Protein AF-A0A954FP86-F1 (afdb_monomer)

pLDDT: mean 84.29, std 12.36, range [35.16, 96.88]

Solvent-accessible surface area (backbone atoms only — not comparable to full-atom values): 19279 Å² total; per-residue (Å²): 106,73,68,54,54,52,48,56,57,56,71,72,48,52,74,67,53,48,63,72,41,36,71,68,74,65,54,67,82,80,76,70,76,84,70,65,76,59,69,92,64,65,76,66,43,89,72,53,59,81,81,45,41,66,60,57,72,72,54,51,62,8,32,38,52,69,57,6,53,48,42,39,44,53,44,47,48,35,65,28,23,21,42,72,94,40,62,22,83,69,44,67,71,37,35,61,41,51,82,76,40,55,71,62,61,49,40,38,53,54,53,43,24,51,78,70,65,54,80,96,64,40,25,35,36,35,36,26,76,86,74,52,72,49,58,24,28,75,78,46,78,56,95,70,22,37,32,25,32,60,43,71,93,44,72,87,55,62,44,83,42,51,56,88,48,50,70,46,81,44,78,49,76,59,46,85,57,70,63,60,49,63,17,53,41,54,73,57,54,47,52,12,28,51,41,29,43,57,42,32,66,47,77,85,35,73,39,42,46,71,74,64,72,53,71,76,69,82,62,78,83,63,78,86,53,58,46,98,87,58,26,39,67,74,50,66,66,58,53,52,49,30,42,74,72,67,58,28,44,37,36,36,35,41,52,70,72,53,48,64,76,44,41,51,60,79,43,46,82,53,31,51,76,51,59,73,35,75,80,50,32,60,66,53,52,73,73,53,68,85,88,34,47,34,36,24,27,19,75,69,18,66,61,11,46,58,50,36,65,74,38,57,91,69,77,54,52,62,36,15,29,58,55,14,54,70,55,42,45,75,66,66,50,55,66,40,80,59,86,124

Mean predicted aligned error: 15.69 Å

Secondary structure (DSSP, 8-state):
-HHHHHHHHHHTS-HHHHHHTHHHHH----------------------HHHHHHHHHT---S--HHHHHHHHHHTTHHHH-EETTEE-SSS---TTHHHH--HHHHHHHHH-TTSS--TTTPPEEEEETTS-EEEEEEEEEETTEEEEES-TTSTT--EEEEGGGEEEEEE-SS-SSPTTTTTTS-HHHHHHHHHHHHTTT-TT-GGG-SS--------TTPPPPB-TTS-B---HHHHHHHHHTTSSEEEE-S-HHHHHH--BTTEEE--HHHHTSHHHHHHHHTTSPTTSEEEEE-SSSHHHHHHHHHHGGGT-EEEE-SS-HHHHHHTTPPBPPP--

Structure (mmCIF, N/CA/C/O backbone):
data_AF-A0A954FP86-F1
#
_entry.id   AF-A0A954FP86-F1
#
loop_
_atom_site.group_PDB
_atom_site.id
_atom_site.type_symbol
_atom_site.label_atom_id
_atom_site.label_alt_id
_atom_site.label_comp_id
_atom_site.label_asym_id
_atom_site.label_entity_id
_atom_site.label_seq_id
_atom_site.pdbx_PDB_ins_code
_atom_site.Cartn_x
_atom_site.Cartn_y
_atom_site.Cartn_z
_atom_site.occupancy
_atom_site.B_iso_or_equiv
_atom_site.auth_seq_id
_atom_site.auth_comp_id
_atom_site.auth_asym_id
_atom_site.auth_atom_id
_atom_site.pdbx_PDB_model_num
ATOM 1 N N . PHE A 1 1 ? -6.349 13.293 28.285 1.00 49.19 1 PHE A N 1
ATOM 2 C CA . PHE A 1 1 ? -5.253 12.435 28.781 1.00 49.19 1 PHE A CA 1
ATOM 3 C C . PHE A 1 1 ? -3.871 13.041 28.518 1.00 49.19 1 PHE A C 1
ATOM 5 O O . PHE A 1 1 ? -3.340 13.631 29.442 1.00 49.19 1 PHE A O 1
ATOM 12 N N . ILE A 1 2 ? -3.325 13.031 27.289 1.00 64.56 2 ILE A N 1
ATOM 13 C CA . ILE A 1 2 ? -1.981 13.591 26.978 1.00 64.56 2 ILE A CA 1
ATOM 14 C C . ILE A 1 2 ? -1.817 15.059 27.423 1.00 64.56 2 ILE A C 1
ATOM 16 O O . ILE A 1 2 ? -0.785 15.423 27.976 1.00 64.56 2 ILE A O 1
ATOM 20 N N . ARG A 1 3 ? -2.845 15.902 27.230 1.00 70.56 3 ARG A N 1
ATOM 21 C CA . ARG A 1 3 ? -2.827 17.303 27.700 1.00 70.56 3 ARG A CA 1
ATOM 22 C C . ARG A 1 3 ? -2.722 17.421 29.223 1.00 70.56 3 ARG A C 1
ATOM 24 O O . ARG A 1 3 ? -2.020 18.300 29.696 1.00 70.56 3 ARG A O 1
ATOM 31 N N . ASN A 1 4 ? -3.368 16.522 29.963 1.00 72.75 4 ASN A N 1
ATOM 32 C CA . ASN A 1 4 ? -3.344 16.529 31.426 1.00 72.75 4 ASN A CA 1
ATOM 33 C C . ASN A 1 4 ? -1.969 16.085 31.933 1.00 72.75 4 ASN A C 1
ATOM 35 O O . ASN A 1 4 ? -1.400 16.769 32.766 1.00 72.75 4 ASN A O 1
ATOM 39 N N . ILE A 1 5 ? -1.388 15.030 31.344 1.00 79.69 5 ILE A N 1
ATOM 40 C CA . ILE A 1 5 ? -0.018 14.582 31.657 1.00 79.69 5 ILE A CA 1
ATOM 41 C C . ILE A 1 5 ? 0.999 15.692 31.375 1.00 79.69 5 ILE A C 1
ATOM 43 O O . ILE A 1 5 ? 1.892 15.939 32.179 1.00 79.69 5 ILE A O 1
ATOM 47 N N . ARG A 1 6 ? 0.863 16.382 30.232 1.00 83.12 6 ARG A N 1
ATOM 48 C CA . ARG A 1 6 ? 1.723 17.525 29.900 1.00 83.12 6 ARG A CA 1
ATOM 49 C C . ARG A 1 6 ? 1.584 18.632 30.942 1.00 83.12 6 ARG A C 1
ATOM 51 O O . ARG A 1 6 ? 2.599 19.169 31.363 1.00 83.12 6 ARG A O 1
ATOM 58 N N . GLN A 1 7 ? 0.359 18.965 31.345 1.00 84.38 7 GLN A N 1
ATOM 59 C CA . GLN A 1 7 ? 0.120 20.014 32.333 1.00 84.38 7 GLN A CA 1
ATOM 60 C C . GLN A 1 7 ? 0.698 19.642 33.703 1.00 84.38 7 GLN A C 1
ATOM 62 O O . GLN A 1 7 ? 1.454 20.425 34.261 1.00 84.38 7 GLN A O 1
ATOM 67 N N . GLU A 1 8 ? 0.452 18.422 34.183 1.00 86.69 8 GLU A N 1
ATOM 68 C CA . GLU A 1 8 ? 1.017 17.921 35.442 1.00 86.69 8 GLU A CA 1
ATOM 69 C C . GLU A 1 8 ? 2.551 17.947 35.433 1.00 86.69 8 GLU A C 1
ATOM 71 O O . GLU A 1 8 ? 3.168 18.352 36.415 1.00 86.69 8 GLU A O 1
ATOM 76 N N . ALA A 1 9 ? 3.184 17.575 34.315 1.00 86.44 9 ALA A N 1
ATOM 77 C CA . ALA A 1 9 ? 4.635 17.652 34.177 1.00 86.44 9 ALA A CA 1
ATOM 78 C C . ALA A 1 9 ? 5.152 19.102 34.210 1.00 86.44 9 ALA A C 1
ATOM 80 O O . ALA A 1 9 ? 6.187 19.361 34.817 1.00 86.44 9 ALA A O 1
ATOM 81 N N . ILE A 1 10 ? 4.436 20.049 33.593 1.00 88.62 10 ILE A N 1
ATOM 82 C CA . ILE A 1 10 ? 4.782 21.481 33.604 1.00 88.62 10 ILE A CA 1
ATOM 83 C C . ILE A 1 10 ? 4.628 22.077 35.005 1.00 88.62 10 ILE A C 1
ATOM 85 O O . ILE A 1 10 ? 5.452 22.897 35.420 1.00 88.62 10 ILE A O 1
ATOM 89 N N . ASP A 1 11 ? 3.601 21.663 35.741 1.00 90.94 11 ASP A N 1
ATOM 90 C CA . ASP A 1 11 ? 3.311 22.168 37.083 1.00 90.94 11 ASP A CA 1
ATOM 91 C C . ASP A 1 11 ? 4.390 21.756 38.101 1.00 90.94 11 ASP A C 1
ATOM 93 O O . ASP A 1 11 ? 4.617 22.469 39.076 1.00 90.94 11 ASP A O 1
ATOM 97 N N . GLN A 1 12 ? 5.112 20.660 37.838 1.00 92.81 12 GLN A N 1
ATOM 98 C CA . GLN A 1 12 ? 6.243 20.181 38.647 1.00 92.81 12 GLN A CA 1
ATOM 99 C C . GLN A 1 12 ? 7.577 20.894 38.346 1.00 92.81 12 GLN A C 1
ATOM 101 O O . GLN A 1 12 ? 8.556 20.687 39.064 1.00 92.81 12 GLN A O 1
ATOM 106 N N . LEU A 1 13 ? 7.653 21.723 37.298 1.00 92.12 13 LEU A N 1
ATOM 107 C CA . LEU A 1 13 ? 8.876 22.453 36.949 1.00 92.12 13 LEU A CA 1
ATOM 108 C C . LEU A 1 13 ? 9.013 23.740 37.771 1.00 92.12 13 LEU A C 1
ATOM 110 O O . LEU A 1 13 ? 8.067 24.522 37.906 1.00 92.12 13 LEU A O 1
ATOM 114 N N . THR A 1 14 ? 10.229 24.009 38.247 1.00 94.25 14 THR A N 1
ATOM 115 C CA . THR A 1 14 ? 10.591 25.310 38.834 1.00 94.25 14 THR A CA 1
ATOM 116 C C . THR A 1 14 ? 10.632 26.404 37.764 1.00 94.25 14 THR A C 1
ATOM 118 O O . THR A 1 14 ? 10.790 26.120 36.576 1.00 94.25 14 THR A O 1
ATOM 121 N N . ASP A 1 15 ? 10.555 27.674 38.164 1.00 92.06 15 ASP A N 1
ATOM 122 C CA . ASP A 1 15 ? 10.595 28.799 37.216 1.00 92.06 15 ASP A CA 1
ATOM 123 C C . ASP A 1 15 ? 11.901 28.854 36.405 1.00 92.06 15 ASP A C 1
ATOM 125 O O . ASP A 1 15 ? 11.883 29.194 35.222 1.00 92.06 15 ASP A O 1
ATOM 129 N N . ALA A 1 16 ? 13.024 28.435 37.000 1.00 91.81 16 ALA A N 1
ATOM 130 C CA . ALA A 1 16 ? 14.304 28.316 36.303 1.00 91.81 16 ALA A CA 1
ATOM 131 C C . ALA A 1 16 ? 14.267 27.229 35.213 1.00 91.81 16 ALA A C 1
ATOM 133 O O . ALA A 1 16 ? 14.697 27.470 34.088 1.00 91.81 16 ALA A O 1
ATOM 134 N N . GLN A 1 17 ? 13.678 26.066 35.511 1.00 91.19 17 GLN A N 1
ATOM 135 C CA . GLN A 1 17 ? 13.520 24.977 34.539 1.00 91.19 17 GLN A CA 1
ATOM 136 C C . GLN A 1 17 ? 12.516 25.328 33.439 1.00 91.19 17 GLN A C 1
ATOM 138 O O . GLN A 1 17 ? 12.710 24.951 32.288 1.00 91.19 17 GLN A O 1
ATOM 143 N N . LYS A 1 18 ? 11.456 26.077 33.764 1.00 89.81 18 LYS A N 1
ATOM 144 C CA . LYS A 1 18 ? 10.510 26.595 32.764 1.00 89.81 18 LYS A CA 1
ATOM 145 C C . LYS A 1 18 ? 11.181 27.582 31.810 1.00 89.81 18 LYS A C 1
ATOM 147 O O . LYS A 1 18 ? 10.888 27.549 30.620 1.00 89.81 18 LYS A O 1
ATOM 152 N N . ALA A 1 19 ? 12.083 28.429 32.314 1.00 89.94 19 ALA A N 1
ATOM 153 C CA . ALA A 1 19 ? 12.859 29.349 31.486 1.00 89.94 19 ALA A CA 1
ATOM 154 C C . ALA A 1 19 ? 13.873 28.615 30.592 1.00 89.94 19 ALA A C 1
ATOM 156 O O . ALA A 1 19 ? 14.006 28.961 29.422 1.00 89.94 19 ALA A O 1
ATOM 157 N N . GLU A 1 20 ? 14.543 27.586 31.116 1.00 92.56 20 GLU A N 1
ATOM 158 C CA . GLU A 1 20 ? 15.503 26.764 30.367 1.00 92.56 20 GLU A CA 1
ATOM 159 C C . GLU A 1 20 ? 14.827 25.901 29.289 1.00 92.56 20 GLU A C 1
ATOM 161 O O . GLU A 1 20 ? 15.321 25.794 28.170 1.00 92.56 20 GLU A O 1
ATOM 166 N N . LEU A 1 21 ? 13.664 25.320 29.595 1.00 91.31 21 LEU A N 1
ATOM 167 C CA . LEU A 1 21 ? 12.916 24.437 28.693 1.00 91.31 21 LEU A CA 1
ATOM 168 C C . LEU A 1 21 ? 11.879 25.174 27.842 1.00 91.31 21 LEU A C 1
ATOM 170 O O . LEU A 1 21 ? 11.058 24.522 27.193 1.00 91.31 21 LEU A O 1
ATOM 174 N N . LYS A 1 22 ? 11.891 26.511 27.841 1.00 88.88 22 LYS A N 1
ATOM 175 C CA . LYS A 1 22 ? 10.881 27.345 27.179 1.00 88.88 22 LYS A CA 1
ATOM 176 C C . LYS A 1 22 ? 10.613 26.896 25.742 1.00 88.88 22 LYS A C 1
ATOM 178 O O . LYS A 1 22 ? 9.460 26.671 25.386 1.00 88.88 22 LYS A O 1
ATOM 183 N N . ASP A 1 23 ? 11.665 26.652 24.966 1.00 87.12 23 ASP A N 1
ATOM 184 C CA . ASP A 1 23 ? 11.549 26.244 23.563 1.00 87.12 23 ASP A CA 1
ATOM 185 C C . ASP A 1 23 ? 10.840 24.889 23.397 1.00 87.12 23 ASP A C 1
ATOM 187 O O . ASP A 1 23 ? 10.069 24.699 22.460 1.00 87.12 23 ASP A O 1
ATOM 191 N N . VAL A 1 24 ? 11.029 23.953 24.332 1.00 84.81 24 VAL A N 1
ATOM 192 C CA . VAL A 1 24 ? 10.370 22.634 24.329 1.00 84.81 24 VAL A CA 1
ATOM 193 C C . VAL A 1 24 ? 8.924 22.735 24.826 1.00 84.81 24 VAL A C 1
ATOM 195 O O . VAL A 1 24 ? 8.027 22.068 24.306 1.00 84.81 24 VAL A O 1
ATOM 198 N N . LEU A 1 25 ? 8.681 23.574 25.834 1.00 85.50 25 LEU A N 1
ATOM 199 C CA . LEU A 1 25 ? 7.355 23.797 26.411 1.00 85.50 25 LEU A CA 1
ATOM 200 C C . LEU A 1 25 ? 6.429 24.563 25.462 1.00 85.50 25 LEU A C 1
ATOM 202 O O . LEU A 1 25 ? 5.224 24.298 25.447 1.00 85.50 25 LEU A O 1
ATOM 206 N N . GLU A 1 26 ? 6.982 25.469 24.660 1.00 85.38 26 GLU A N 1
ATOM 207 C CA . GLU A 1 26 ? 6.264 26.255 23.655 1.00 85.38 26 GLU A CA 1
ATOM 208 C C . GLU A 1 26 ? 6.228 25.567 22.285 1.00 85.38 26 GLU A C 1
ATOM 210 O O . GLU A 1 26 ? 5.364 25.901 21.468 1.00 85.38 26 GLU A O 1
ATOM 215 N N . ALA A 1 27 ? 7.088 24.565 22.047 1.00 80.94 27 ALA A N 1
ATOM 216 C CA . ALA A 1 27 ? 7.052 23.760 20.835 1.00 80.94 27 ALA A CA 1
ATOM 217 C C . ALA A 1 27 ? 5.654 23.163 20.632 1.00 80.94 27 ALA A C 1
ATOM 219 O O . ALA A 1 27 ? 5.169 22.307 21.390 1.00 80.94 27 ALA A O 1
ATOM 220 N N . GLN A 1 28 ? 5.006 23.633 19.571 1.00 67.81 28 GLN A N 1
ATOM 221 C CA . GLN A 1 28 ? 3.814 23.011 19.033 1.00 67.81 28 GLN A CA 1
ATOM 222 C C . GLN A 1 28 ? 4.239 21.811 18.190 1.00 67.81 28 GLN A C 1
ATOM 224 O O . GLN A 1 28 ? 5.236 21.902 17.468 1.00 67.81 28 GLN A O 1
ATOM 229 N N . PRO A 1 29 ? 3.492 20.695 18.235 1.00 61.00 29 PRO A N 1
ATOM 230 C CA . PRO A 1 29 ? 3.676 19.637 17.261 1.00 61.00 29 PRO A CA 1
ATOM 231 C C . PRO A 1 29 ? 3.539 20.260 15.873 1.00 61.00 29 PRO A C 1
ATOM 233 O O . PRO A 1 29 ? 2.485 20.804 15.537 1.00 61.00 29 PRO A O 1
ATOM 236 N N . THR A 1 30 ? 4.601 20.207 15.077 1.00 51.91 30 THR A N 1
ATOM 237 C CA . THR A 1 30 ? 4.518 20.519 13.656 1.00 51.91 30 THR A CA 1
ATOM 238 C C . THR A 1 30 ? 3.650 19.431 13.036 1.00 51.91 30 THR A C 1
ATOM 240 O O . THR A 1 30 ? 4.061 18.291 12.830 1.00 51.91 30 THR A O 1
ATOM 243 N N . GLY A 1 31 ? 2.366 19.747 12.890 1.00 49.44 31 GLY A N 1
ATOM 244 C CA . GLY A 1 31 ? 1.374 18.829 12.366 1.00 49.44 31 GLY A CA 1
ATOM 245 C C . GLY A 1 31 ? 1.771 18.331 10.981 1.00 49.44 31 GLY A C 1
ATOM 246 O O . GLY A 1 31 ? 2.154 19.113 10.117 1.00 49.44 31 GLY A O 1
ATOM 247 N N . THR A 1 32 ? 1.623 17.015 10.827 1.00 44.91 32 THR A N 1
ATOM 248 C CA . THR A 1 32 ? 1.708 16.205 9.609 1.00 44.91 32 THR A CA 1
ATOM 249 C C . THR A 1 32 ? 3.051 16.266 8.889 1.00 44.91 32 THR A C 1
ATOM 251 O O . THR A 1 32 ? 3.295 17.144 8.067 1.00 44.91 32 THR A O 1
ATOM 254 N N . ALA A 1 33 ? 3.884 15.239 9.108 1.00 46.47 33 ALA A N 1
ATOM 255 C CA . ALA A 1 33 ? 4.786 14.775 8.058 1.00 46.47 33 ALA A CA 1
ATOM 256 C C . ALA A 1 33 ? 3.998 14.788 6.744 1.00 46.47 33 ALA A C 1
ATOM 258 O O . ALA A 1 33 ? 2.907 14.216 6.718 1.00 46.47 33 ALA A O 1
ATOM 259 N N . ASN A 1 34 ? 4.505 15.499 5.730 1.00 43.91 34 ASN A N 1
ATOM 260 C CA . ASN A 1 34 ? 3.847 15.661 4.436 1.00 43.91 34 ASN A CA 1
ATOM 261 C C . ASN A 1 34 ? 3.353 14.293 3.970 1.00 43.91 34 ASN A C 1
ATOM 263 O O . ASN A 1 34 ? 4.144 13.441 3.557 1.00 43.91 34 ASN A O 1
ATOM 267 N N . LEU A 1 35 ? 2.050 14.060 4.120 1.00 51.16 35 LEU A N 1
ATOM 268 C CA . LEU A 1 35 ? 1.433 12.844 3.644 1.00 51.16 35 LEU A CA 1
ATOM 269 C C . LEU A 1 35 ? 1.530 12.948 2.137 1.00 51.16 35 LEU A C 1
ATOM 271 O O . LEU A 1 35 ? 0.977 13.876 1.549 1.00 51.16 35 LEU A O 1
ATOM 275 N N . VAL A 1 36 ? 2.290 12.046 1.521 1.00 53.50 36 VAL A N 1
ATOM 276 C CA . VAL A 1 36 ? 2.256 11.927 0.072 1.00 53.50 36 VAL A CA 1
ATOM 277 C C . VAL A 1 36 ? 0.823 11.545 -0.257 1.00 53.50 36 VAL A C 1
ATOM 279 O O . VAL A 1 36 ? 0.385 10.433 0.039 1.00 53.50 36 VAL A O 1
ATOM 282 N N . GLU A 1 37 ? 0.070 12.502 -0.791 1.00 50.25 37 GLU A N 1
ATOM 283 C CA . GLU A 1 37 ? -1.263 12.247 -1.299 1.00 50.25 37 GLU A CA 1
ATOM 284 C C . GLU A 1 37 ? -1.103 11.175 -2.375 1.00 50.25 37 GLU A C 1
ATOM 286 O O . GLU A 1 37 ? -0.390 11.361 -3.368 1.00 50.25 37 GLU A O 1
ATOM 291 N N . ALA A 1 38 ? -1.652 9.992 -2.103 1.00 54.69 38 ALA A N 1
ATOM 292 C CA . ALA A 1 38 ? -1.557 8.866 -3.007 1.00 54.69 38 ALA A CA 1
ATOM 293 C C . ALA A 1 38 ? -2.312 9.248 -4.282 1.00 54.69 38 ALA A C 1
ATOM 295 O O . ALA A 1 38 ? -3.539 9.180 -4.330 1.00 54.69 38 ALA A O 1
ATOM 296 N N . ALA A 1 39 ? -1.585 9.696 -5.307 1.00 55.03 39 ALA A N 1
ATOM 297 C CA . ALA A 1 39 ? -2.145 9.831 -6.642 1.00 55.03 39 ALA A CA 1
ATOM 298 C C . ALA A 1 39 ? -2.846 8.511 -6.994 1.00 55.03 39 ALA A C 1
ATOM 300 O O . ALA A 1 39 ? -2.318 7.442 -6.689 1.00 55.03 39 ALA A O 1
ATOM 301 N N . SER A 1 40 ? -4.035 8.573 -7.597 1.00 61.44 40 SER A N 1
ATOM 302 C CA . SER A 1 40 ? -4.768 7.366 -7.988 1.00 61.44 40 SER A CA 1
ATOM 303 C C . SER A 1 40 ? -3.881 6.497 -8.889 1.00 61.44 40 SER A C 1
ATOM 305 O O . SER A 1 40 ? -3.441 6.938 -9.953 1.00 61.44 40 SER A O 1
ATOM 307 N N . ARG A 1 41 ? -3.569 5.284 -8.422 1.00 69.25 41 ARG A N 1
ATOM 308 C CA . ARG A 1 41 ? -2.764 4.289 -9.136 1.00 69.25 41 ARG A CA 1
ATOM 309 C C . ARG A 1 41 ? -3.689 3.196 -9.672 1.00 69.25 41 ARG A C 1
ATOM 311 O O . ARG A 1 41 ? -4.587 2.775 -8.940 1.00 69.25 41 ARG A O 1
ATOM 318 N N . PRO A 1 42 ? -3.490 2.717 -10.912 1.00 73.31 42 PRO A N 1
ATOM 319 C CA . PRO A 1 42 ? -4.216 1.550 -11.386 1.00 73.31 42 PRO A CA 1
ATOM 320 C C . PRO A 1 42 ? -3.833 0.322 -10.555 1.00 73.31 42 PRO A C 1
ATOM 322 O O . PRO A 1 42 ? -2.723 0.229 -10.027 1.00 73.31 42 PRO A O 1
ATOM 325 N N . VAL A 1 43 ? -4.753 -0.634 -10.467 1.00 77.19 43 VAL A N 1
ATOM 326 C CA . VAL A 1 43 ? -4.436 -1.968 -9.955 1.00 77.19 43 VAL A CA 1
ATOM 327 C C . VAL A 1 43 ? -3.420 -2.611 -10.898 1.00 77.19 43 VAL A C 1
ATOM 329 O O . VAL A 1 43 ? -3.643 -2.677 -12.105 1.00 77.19 43 VAL A O 1
ATOM 332 N N . VAL A 1 44 ? -2.301 -3.056 -10.335 1.00 80.19 44 VAL A N 1
ATOM 333 C CA . VAL A 1 44 ? -1.255 -3.813 -11.024 1.00 80.19 44 VAL A CA 1
ATOM 334 C C . VAL A 1 44 ? -1.597 -5.297 -10.983 1.00 80.19 44 VAL A C 1
ATOM 336 O O . VAL A 1 44 ? -1.614 -5.959 -12.018 1.00 80.19 44 VAL A O 1
ATOM 339 N N . ARG A 1 45 ? -1.881 -5.826 -9.786 1.00 84.94 45 ARG A N 1
ATOM 340 C CA . ARG A 1 45 ? -2.164 -7.247 -9.564 1.00 84.94 45 ARG A CA 1
ATOM 341 C C . ARG A 1 45 ? -2.897 -7.458 -8.246 1.00 84.94 45 ARG A C 1
ATOM 343 O O . ARG A 1 45 ? -2.610 -6.784 -7.265 1.00 84.94 45 ARG A O 1
ATOM 350 N N . GLU A 1 46 ? -3.786 -8.443 -8.207 1.00 91.12 46 GLU A N 1
ATOM 351 C CA . GLU A 1 46 ? -4.248 -9.032 -6.947 1.00 91.12 46 GLU A CA 1
ATOM 352 C C . GLU A 1 46 ? -3.187 -10.016 -6.445 1.00 91.12 46 GLU A C 1
ATOM 354 O O . GLU A 1 46 ? -3.047 -11.125 -6.967 1.00 91.12 46 GLU A O 1
ATOM 359 N N . TRP A 1 47 ? -2.366 -9.568 -5.497 1.00 93.69 47 TRP A N 1
ATOM 360 C CA . TRP A 1 47 ? -1.239 -10.348 -4.988 1.00 93.69 47 TRP A CA 1
ATOM 361 C C . TRP A 1 47 ? -1.704 -11.538 -4.151 1.00 93.69 47 TRP A C 1
ATOM 363 O O . TRP A 1 47 ? -2.612 -11.411 -3.333 1.00 93.69 47 TRP A O 1
ATOM 373 N N . LYS A 1 48 ? -1.034 -12.682 -4.306 1.00 96.12 48 LYS A N 1
ATOM 374 C CA . LYS A 1 48 ? -1.161 -13.834 -3.403 1.00 96.12 48 LYS A CA 1
ATOM 375 C C . LYS A 1 48 ? 0.085 -13.958 -2.535 1.00 96.12 48 LYS A C 1
ATOM 377 O O . LYS A 1 48 ? 1.171 -13.568 -2.951 1.00 96.12 48 LYS A O 1
ATOM 382 N N . VAL A 1 49 ? -0.051 -14.556 -1.351 1.00 96.44 49 VAL A N 1
ATOM 383 C CA . VAL A 1 49 ? 1.085 -14.795 -0.437 1.00 96.44 49 VAL A CA 1
ATOM 384 C C . VAL A 1 49 ? 2.220 -15.530 -1.153 1.00 96.44 49 VAL A C 1
ATOM 386 O O . VAL A 1 49 ? 3.371 -15.103 -1.088 1.00 96.44 49 VAL A O 1
ATOM 389 N N . ASP A 1 50 ? 1.891 -16.577 -1.908 1.00 94.88 50 ASP A N 1
ATOM 390 C CA . ASP A 1 50 ? 2.883 -17.392 -2.615 1.00 94.88 50 ASP A CA 1
ATOM 391 C C . ASP A 1 50 ? 3.546 -16.665 -3.806 1.00 94.88 50 ASP A C 1
ATOM 393 O O . ASP A 1 50 ? 4.608 -17.090 -4.249 1.00 94.88 50 ASP A O 1
ATOM 397 N N . ASP A 1 51 ? 2.992 -15.541 -4.289 1.00 91.69 51 ASP A N 1
ATOM 398 C CA . ASP A 1 51 ? 3.630 -14.720 -5.335 1.00 91.69 51 ASP A CA 1
ATOM 399 C C . ASP A 1 51 ? 4.870 -13.965 -4.820 1.00 91.69 51 ASP A C 1
ATOM 401 O O . ASP A 1 51 ? 5.691 -13.500 -5.614 1.00 91.69 51 ASP A O 1
ATOM 405 N N . LEU A 1 52 ? 4.963 -13.786 -3.499 1.00 95.88 52 LEU A N 1
ATOM 406 C CA . LEU A 1 52 ? 5.943 -12.921 -2.837 1.00 95.88 52 LEU A CA 1
ATOM 407 C C . LEU A 1 52 ? 6.789 -13.678 -1.815 1.00 95.88 52 LEU A C 1
ATOM 409 O O . LEU A 1 52 ? 7.920 -13.280 -1.539 1.00 95.88 52 LEU A O 1
ATOM 413 N N . LEU A 1 53 ? 6.251 -14.752 -1.232 1.00 96.88 53 LEU A N 1
ATOM 414 C CA . LEU A 1 53 ? 6.870 -15.424 -0.096 1.00 96.88 53 LEU A CA 1
ATOM 415 C C . LEU A 1 53 ? 8.288 -15.902 -0.400 1.00 96.88 53 LEU A C 1
ATOM 417 O O . LEU A 1 53 ? 9.186 -15.656 0.398 1.00 96.88 53 LEU A O 1
ATOM 421 N N . THR A 1 54 ? 8.499 -16.532 -1.558 1.00 95.00 54 THR A N 1
ATOM 422 C CA . THR A 1 54 ? 9.820 -17.040 -1.945 1.00 95.00 54 THR A CA 1
ATOM 423 C C . THR A 1 54 ? 10.858 -15.922 -2.014 1.00 95.00 54 THR A C 1
ATOM 425 O O . THR A 1 54 ? 11.971 -16.100 -1.527 1.00 95.00 54 THR A O 1
ATOM 428 N N . ASP A 1 55 ? 10.507 -14.755 -2.560 1.00 93.31 55 ASP A N 1
ATOM 429 C CA . ASP A 1 55 ? 11.425 -13.615 -2.642 1.00 93.31 55 ASP A CA 1
ATOM 430 C C . ASP A 1 55 ? 11.710 -13.006 -1.264 1.00 93.31 55 ASP A C 1
ATOM 432 O O . ASP A 1 55 ? 12.847 -12.632 -0.971 1.00 93.31 55 ASP A O 1
ATOM 436 N N . VAL A 1 56 ? 10.692 -12.930 -0.401 1.00 95.19 56 VAL A N 1
ATOM 437 C CA . VAL A 1 56 ? 10.841 -12.415 0.967 1.00 95.19 56 VAL A CA 1
ATOM 438 C C . VAL A 1 56 ? 11.710 -13.349 1.814 1.00 95.19 56 VAL A C 1
ATOM 440 O O . VAL A 1 56 ? 12.586 -12.876 2.539 1.00 95.19 56 VAL A O 1
ATOM 443 N N . GLU A 1 57 ? 11.524 -14.665 1.703 1.00 94.56 57 GLU A N 1
ATOM 444 C CA . GLU A 1 57 ? 12.313 -15.672 2.426 1.00 94.56 57 GLU A CA 1
ATOM 445 C C . GLU A 1 57 ? 13.744 -15.813 1.885 1.00 94.56 57 GLU A C 1
ATOM 447 O O . GLU A 1 57 ? 14.664 -16.080 2.657 1.00 94.56 57 GLU A O 1
ATOM 452 N N . ALA A 1 58 ? 13.964 -15.572 0.587 1.00 90.06 58 ALA A N 1
ATOM 453 C CA . ALA A 1 58 ? 15.298 -15.575 -0.022 1.00 90.06 58 ALA A CA 1
ATOM 454 C C . ALA A 1 58 ? 16.207 -14.431 0.477 1.00 90.06 58 ALA A C 1
ATOM 456 O O . ALA A 1 58 ? 17.424 -14.466 0.274 1.00 90.06 58 ALA A O 1
ATOM 457 N N . GLY A 1 59 ? 15.633 -13.430 1.150 1.00 85.75 59 GLY A N 1
ATOM 458 C CA . GLY A 1 59 ? 16.351 -12.305 1.732 1.00 85.75 59 GLY A CA 1
ATOM 459 C C . GLY A 1 59 ? 16.329 -11.068 0.834 1.00 85.75 59 GLY A C 1
ATOM 460 O O . GLY A 1 59 ? 16.859 -11.041 -0.279 1.00 85.75 59 GLY A O 1
ATOM 461 N N . LEU A 1 60 ? 15.755 -9.993 1.367 1.00 90.12 60 LEU A N 1
ATOM 462 C CA . LEU A 1 60 ? 15.492 -8.743 0.661 1.00 90.12 60 LEU A CA 1
ATOM 463 C C . LEU A 1 60 ? 16.724 -7.822 0.608 1.00 90.12 60 LEU A C 1
ATOM 465 O O . LEU A 1 60 ? 16.731 -6.756 1.209 1.00 90.12 60 LEU A O 1
ATOM 469 N N . LYS A 1 61 ? 17.783 -8.232 -0.100 1.00 90.44 61 LYS A N 1
ATOM 470 C CA . LYS A 1 61 ? 19.001 -7.414 -0.292 1.00 90.44 61 LYS A CA 1
ATOM 471 C C . LYS A 1 61 ? 18.854 -6.394 -1.423 1.00 90.44 61 LYS A C 1
ATOM 473 O O . LYS A 1 61 ? 18.268 -6.732 -2.457 1.00 90.44 61 LYS A O 1
ATOM 478 N N . GLY A 1 62 ? 19.479 -5.225 -1.265 1.00 88.19 62 GLY A N 1
ATOM 479 C CA . GLY A 1 62 ? 19.507 -4.151 -2.263 1.00 88.19 62 GLY A CA 1
ATOM 480 C C . GLY A 1 62 ? 18.159 -3.450 -2.423 1.00 88.19 62 GLY A C 1
ATOM 481 O O . GLY A 1 62 ? 17.780 -3.102 -3.533 1.00 88.19 62 GLY A O 1
ATOM 482 N N . ARG A 1 63 ? 17.375 -3.321 -1.354 1.00 93.50 63 ARG A N 1
ATOM 483 C CA . ARG A 1 63 ? 16.053 -2.672 -1.395 1.00 93.50 63 ARG A CA 1
ATOM 484 C C . ARG A 1 63 ? 16.171 -1.163 -1.213 1.00 93.50 63 ARG A C 1
ATOM 486 O O . ARG A 1 63 ? 17.217 -0.676 -0.786 1.00 93.50 63 ARG A O 1
ATOM 493 N N . ASP A 1 64 ? 15.105 -0.417 -1.497 1.00 88.88 64 ASP A N 1
ATOM 494 C CA . ASP A 1 64 ? 15.083 1.034 -1.264 1.00 88.88 64 ASP A CA 1
ATOM 495 C C . ASP A 1 64 ? 14.213 1.404 -0.061 1.00 88.88 64 ASP A C 1
ATOM 497 O O . ASP A 1 64 ? 12.989 1.256 -0.068 1.00 88.88 64 ASP A O 1
ATOM 501 N N . PHE A 1 65 ? 14.870 1.929 0.974 1.00 88.62 65 PHE A N 1
ATOM 502 C CA . PHE A 1 65 ? 14.230 2.391 2.199 1.00 88.62 65 PHE A CA 1
ATOM 503 C C . PHE A 1 65 ? 13.215 3.517 1.963 1.00 88.62 65 PHE A C 1
ATOM 505 O O . PHE A 1 65 ? 12.109 3.485 2.507 1.00 88.62 65 PHE A O 1
ATOM 512 N N . ASP A 1 66 ? 13.575 4.521 1.160 1.00 84.19 66 ASP A N 1
ATOM 513 C CA . ASP A 1 66 ? 12.718 5.676 0.905 1.00 84.19 66 ASP A CA 1
ATOM 514 C C . ASP A 1 66 ? 11.513 5.275 0.051 1.00 84.19 66 ASP A C 1
ATOM 516 O O . ASP A 1 66 ? 10.399 5.749 0.302 1.00 84.19 66 ASP A O 1
ATOM 520 N N . ASN A 1 67 ? 11.706 4.360 -0.906 1.00 85.31 67 ASN A N 1
ATOM 521 C CA . ASN A 1 67 ? 10.605 3.802 -1.684 1.00 85.31 67 ASN A CA 1
ATOM 522 C C . ASN A 1 67 ? 9.668 2.966 -0.807 1.00 85.31 67 ASN A C 1
ATOM 524 O O . ASN A 1 67 ? 8.459 3.181 -0.839 1.00 85.31 67 ASN A O 1
ATOM 528 N N . GLY A 1 68 ? 10.199 2.084 0.044 1.00 91.56 68 GLY A N 1
ATOM 529 C CA . GLY A 1 68 ? 9.395 1.300 0.983 1.00 91.56 68 GLY A CA 1
ATOM 530 C C . GLY A 1 68 ? 8.589 2.181 1.945 1.00 91.56 68 GLY A C 1
ATOM 531 O O . GLY A 1 68 ? 7.381 1.981 2.114 1.00 91.56 68 GLY A O 1
ATOM 532 N N . ARG A 1 69 ? 9.207 3.245 2.481 1.00 89.06 69 ARG A N 1
ATOM 533 C CA . ARG A 1 69 ? 8.521 4.272 3.286 1.00 89.06 69 ARG A CA 1
ATOM 534 C C . ARG A 1 69 ? 7.406 4.963 2.500 1.00 89.06 69 ARG A C 1
ATOM 536 O O . ARG A 1 69 ? 6.314 5.174 3.027 1.00 89.06 69 ARG A O 1
ATOM 543 N N . ARG A 1 70 ? 7.658 5.313 1.237 1.00 86.44 70 ARG A N 1
ATOM 544 C CA . ARG A 1 70 ? 6.658 5.913 0.342 1.00 86.44 70 ARG A CA 1
ATOM 545 C C . ARG A 1 70 ? 5.509 4.942 0.058 1.00 86.44 70 ARG A C 1
ATOM 547 O O . ARG A 1 70 ? 4.355 5.363 0.079 1.00 86.44 70 ARG A O 1
ATOM 554 N N . MET A 1 71 ? 5.785 3.656 -0.157 1.00 89.56 71 MET A N 1
ATOM 555 C CA . MET A 1 71 ? 4.754 2.638 -0.381 1.00 89.56 71 MET A CA 1
ATOM 556 C C . MET A 1 71 ? 3.877 2.434 0.854 1.00 89.56 71 MET A C 1
ATOM 558 O O . MET A 1 71 ? 2.661 2.313 0.718 1.00 89.56 71 MET A O 1
ATOM 562 N N . PHE A 1 72 ? 4.449 2.508 2.058 1.00 91.38 72 PHE A N 1
ATOM 563 C CA . PHE A 1 72 ? 3.689 2.480 3.314 1.00 91.38 72 PHE A CA 1
ATOM 564 C C . PHE A 1 72 ? 2.691 3.649 3.422 1.00 91.38 72 PHE A C 1
ATOM 566 O O . PHE A 1 72 ? 1.614 3.517 4.009 1.00 91.38 72 PHE A O 1
ATOM 573 N N . GLN A 1 73 ? 3.024 4.794 2.818 1.00 85.62 73 GLN A N 1
ATOM 574 C CA . GLN A 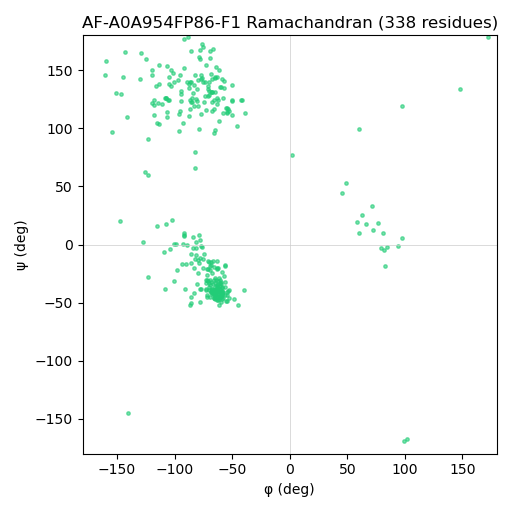1 73 ? 2.120 5.939 2.721 1.00 85.62 73 GLN A CA 1
ATOM 575 C C . GLN A 1 73 ? 1.062 5.758 1.624 1.00 85.62 73 GLN A C 1
ATOM 577 O O . GLN A 1 73 ? -0.128 5.929 1.883 1.00 85.62 73 GLN A O 1
ATOM 582 N N . ILE A 1 74 ? 1.479 5.376 0.413 1.00 84.12 74 ILE A N 1
ATOM 583 C CA . ILE A 1 74 ? 0.596 5.233 -0.757 1.00 84.12 74 ILE A CA 1
ATOM 584 C C . ILE A 1 74 ? -0.487 4.177 -0.529 1.00 84.12 74 ILE A C 1
ATOM 586 O O . ILE A 1 74 ? -1.642 4.392 -0.882 1.00 84.12 74 ILE A O 1
ATOM 590 N N . THR A 1 75 ? -0.129 3.068 0.116 1.00 88.94 75 THR A N 1
ATOM 591 C CA . THR A 1 75 ? -1.058 1.982 0.474 1.00 88.94 75 THR A CA 1
ATOM 592 C C . THR A 1 75 ? -1.908 2.298 1.709 1.00 88.94 75 THR A C 1
ATOM 594 O O . THR A 1 75 ? -2.626 1.439 2.207 1.00 88.94 75 THR A O 1
ATOM 597 N N . ALA A 1 76 ? -1.850 3.536 2.216 1.00 87.75 76 ALA A N 1
ATOM 598 C CA . ALA A 1 76 ? -2.618 4.034 3.354 1.00 87.75 76 ALA A CA 1
ATOM 599 C C . ALA A 1 76 ? -2.395 3.300 4.691 1.00 87.75 76 ALA A C 1
ATOM 601 O O . ALA A 1 76 ? -3.079 3.621 5.665 1.00 87.75 76 ALA A O 1
ATOM 602 N N . CYS A 1 77 ? -1.398 2.414 4.799 1.00 91.94 77 CYS A N 1
ATOM 603 C CA . CYS A 1 77 ? -1.051 1.730 6.048 1.00 91.94 77 CYS A CA 1
ATOM 604 C C . CYS A 1 77 ? -0.807 2.725 7.193 1.00 91.94 77 CYS A C 1
ATOM 606 O O . CYS A 1 77 ? -1.292 2.526 8.308 1.00 91.94 77 CYS A O 1
ATOM 608 N N . PHE A 1 78 ? -0.147 3.851 6.899 1.00 88.12 78 PHE A N 1
ATOM 609 C CA . PHE A 1 78 ? 0.123 4.920 7.866 1.00 88.12 78 PHE A CA 1
ATOM 610 C C . PHE A 1 78 ? -1.135 5.538 8.501 1.00 88.12 78 PHE A C 1
ATOM 612 O O . PHE A 1 78 ? -1.031 6.133 9.571 1.00 88.12 78 PHE A O 1
ATOM 619 N N . LYS A 1 79 ? -2.312 5.452 7.858 1.00 84.75 79 LYS A N 1
ATOM 620 C CA . LYS A 1 79 ? -3.554 6.029 8.404 1.00 84.75 79 LYS A CA 1
ATOM 621 C C . LYS A 1 79 ? -3.988 5.304 9.670 1.00 84.75 79 LYS A C 1
ATOM 623 O O . LYS A 1 79 ? -4.530 5.927 10.579 1.00 84.75 79 LYS A O 1
ATOM 628 N N . CYS A 1 80 ? -3.727 4.001 9.730 1.00 88.75 80 CYS A N 1
ATOM 629 C CA . CYS A 1 80 ? -4.150 3.156 10.836 1.00 88.75 80 CYS A CA 1
ATOM 630 C C . CYS A 1 80 ? -2.980 2.732 11.718 1.00 88.75 80 CYS A C 1
ATOM 632 O O . CYS A 1 80 ? -3.140 2.701 12.936 1.00 88.75 80 CYS A O 1
ATOM 634 N N . HIS A 1 81 ? -1.821 2.443 11.131 1.00 92.94 81 HIS A N 1
ATOM 635 C CA . HIS A 1 81 ? -0.675 1.891 11.838 1.00 92.94 81 HIS A CA 1
ATOM 636 C C . HIS A 1 81 ? 0.373 2.942 12.166 1.00 92.94 81 HIS A C 1
ATOM 638 O O . HIS A 1 81 ? 0.727 3.781 11.331 1.00 92.94 81 HIS A O 1
ATOM 644 N N . ARG A 1 82 ? 0.928 2.818 13.371 1.00 91.50 82 ARG A N 1
ATOM 645 C CA . ARG A 1 82 ? 2.135 3.529 13.769 1.00 91.50 82 ARG A CA 1
ATOM 646 C C . ARG A 1 82 ? 3.363 2.739 13.331 1.00 91.50 82 ARG A C 1
ATOM 648 O O . ARG A 1 82 ? 3.381 1.517 13.454 1.00 91.50 82 ARG A O 1
ATOM 655 N N . PHE A 1 83 ? 4.375 3.440 12.841 1.00 92.50 83 PHE A N 1
ATOM 656 C CA . PHE A 1 83 ? 5.659 2.887 12.442 1.00 92.50 83 PHE A CA 1
ATOM 657 C C . PHE A 1 83 ? 6.758 3.938 12.621 1.00 92.50 83 PHE A C 1
ATOM 659 O O . PHE A 1 83 ? 6.596 5.086 12.205 1.00 92.50 83 PHE A O 1
ATOM 666 N N . ALA A 1 84 ? 7.852 3.570 13.286 1.00 86.31 84 ALA A N 1
ATOM 667 C CA . ALA A 1 84 ? 8.956 4.456 13.656 1.00 86.31 84 ALA A CA 1
ATOM 668 C C . ALA A 1 84 ? 8.472 5.798 14.253 1.00 86.31 84 ALA A C 1
ATOM 670 O O . ALA A 1 84 ? 8.912 6.876 13.860 1.00 86.31 84 ALA A O 1
ATOM 671 N N . GLY A 1 85 ? 7.484 5.739 15.157 1.00 81.12 85 GLY A N 1
ATOM 672 C CA . GLY A 1 85 ? 6.907 6.915 15.826 1.00 81.12 85 GLY A CA 1
ATOM 673 C C . GLY A 1 85 ? 5.894 7.732 15.009 1.00 81.12 85 GLY A C 1
ATOM 674 O O . GLY A 1 85 ? 5.291 8.651 15.557 1.00 81.12 85 GLY A O 1
ATOM 675 N N . ASN A 1 86 ? 5.645 7.384 13.744 1.00 81.38 86 ASN A N 1
ATOM 676 C CA . ASN A 1 86 ? 4.759 8.116 12.832 1.00 81.38 86 ASN A CA 1
ATOM 677 C C . ASN A 1 86 ? 3.515 7.296 12.461 1.00 81.38 86 ASN A C 1
ATOM 679 O O . ASN A 1 86 ? 3.572 6.074 12.467 1.00 81.38 86 ASN A O 1
ATOM 683 N N . GLY A 1 87 ? 2.406 7.947 12.094 1.00 84.00 87 GLY A N 1
ATOM 684 C CA . GLY A 1 87 ? 1.178 7.282 11.627 1.00 84.00 87 GLY A CA 1
ATOM 685 C C . GLY A 1 87 ? 0.052 7.190 12.665 1.00 84.00 87 GLY A C 1
ATOM 686 O O . GLY A 1 87 ? 0.066 7.871 13.695 1.00 84.00 87 GLY A O 1
ATOM 687 N N . GLY A 1 88 ? -0.957 6.377 12.352 1.00 82.00 88 GLY A N 1
ATOM 688 C CA . GLY A 1 88 ? -2.194 6.220 13.116 1.00 82.00 88 GLY A CA 1
ATOM 689 C C . GLY A 1 88 ? -2.056 5.356 14.369 1.00 82.00 88 GLY A C 1
ATOM 690 O O . GLY A 1 88 ? -1.066 4.665 14.571 1.00 82.00 88 GLY A O 1
ATOM 691 N N . ILE A 1 89 ? -3.071 5.399 15.232 1.00 81.19 89 ILE A N 1
ATOM 692 C CA . ILE A 1 89 ? -3.148 4.604 16.480 1.00 81.19 89 ILE A CA 1
ATOM 693 C C . ILE A 1 89 ? -4.288 3.588 16.459 1.00 81.19 89 ILE A C 1
ATOM 695 O O . ILE A 1 89 ? -4.757 3.127 17.497 1.00 81.19 89 ILE A O 1
ATOM 699 N N . VAL A 1 90 ? -4.807 3.330 15.269 1.00 84.94 90 VAL A N 1
ATOM 700 C CA . VAL A 1 90 ? -6.040 2.582 15.088 1.00 84.94 90 VAL A CA 1
ATOM 701 C C . VAL A 1 90 ? -5.733 1.093 15.058 1.00 84.94 90 VAL A C 1
ATOM 703 O O . VAL A 1 90 ? -6.328 0.326 15.814 1.00 84.94 90 VAL A O 1
ATOM 706 N N . GLY A 1 91 ? -4.762 0.720 14.226 1.00 88.94 91 GLY A N 1
ATOM 707 C CA . GLY A 1 91 ? -4.172 -0.607 14.170 1.00 88.94 91 GLY A CA 1
ATOM 708 C C . GLY A 1 91 ? -2.943 -0.735 15.077 1.00 88.94 91 GLY A C 1
ATOM 709 O O . GLY A 1 91 ? -2.508 0.244 15.693 1.00 88.94 91 GLY A O 1
ATOM 710 N N . PRO A 1 92 ? -2.357 -1.941 15.157 1.00 91.44 92 PRO A N 1
ATOM 711 C CA . PRO A 1 92 ? -1.160 -2.190 15.946 1.00 91.44 92 PRO A CA 1
ATOM 712 C C . PRO A 1 92 ? 0.039 -1.363 15.478 1.00 91.44 92 PRO A C 1
ATOM 714 O O . PRO A 1 92 ? 0.205 -1.073 14.294 1.00 91.44 92 PRO A O 1
ATOM 717 N N . GLU A 1 93 ? 0.917 -1.048 16.424 1.00 92.62 93 GLU A N 1
ATOM 718 C CA . GLU A 1 93 ? 2.247 -0.499 16.163 1.00 92.62 93 GLU A CA 1
ATOM 719 C C . GLU A 1 93 ? 3.090 -1.551 15.416 1.00 92.62 93 GLU A C 1
ATOM 721 O O . GLU A 1 93 ? 3.104 -2.726 15.804 1.00 92.62 93 GLU A O 1
ATOM 726 N N . LEU A 1 94 ? 3.740 -1.153 14.321 1.00 95.81 94 LEU A N 1
ATOM 727 C CA . LEU A 1 94 ? 4.408 -2.055 13.382 1.00 95.81 94 LEU A CA 1
ATOM 728 C C . LEU A 1 94 ? 5.945 -1.983 13.415 1.00 95.81 94 LEU A C 1
ATOM 730 O O . LEU A 1 94 ? 6.574 -2.824 12.782 1.00 95.81 94 LEU A O 1
ATOM 734 N N . THR A 1 95 ? 6.578 -1.068 14.159 1.00 93.88 95 THR A N 1
ATOM 735 C CA . THR A 1 95 ? 8.054 -0.915 14.201 1.00 93.88 95 THR A CA 1
ATOM 736 C C . THR A 1 95 ? 8.765 -2.229 14.524 1.00 93.88 95 THR A C 1
ATOM 738 O O . THR A 1 95 ? 9.791 -2.554 13.939 1.00 93.88 95 THR A O 1
ATOM 741 N N . ALA A 1 96 ? 8.205 -3.031 15.431 1.00 93.88 96 ALA A N 1
ATOM 742 C CA . ALA A 1 96 ? 8.765 -4.330 15.810 1.00 93.88 96 ALA A CA 1
ATOM 743 C C . ALA A 1 96 ? 8.037 -5.525 15.162 1.00 93.88 96 ALA A C 1
ATOM 745 O O . ALA A 1 96 ? 8.080 -6.635 15.697 1.00 93.88 96 ALA A O 1
ATOM 746 N N . VAL A 1 97 ? 7.317 -5.333 14.04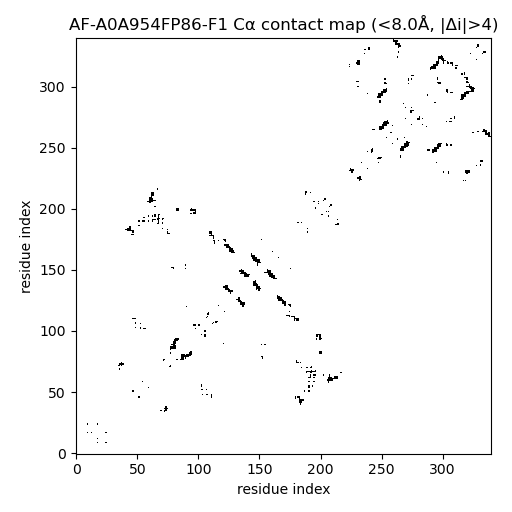7 1.00 94.69 97 VAL A N 1
ATOM 747 C CA . VAL A 1 97 ? 6.515 -6.399 13.409 1.00 94.69 97 VAL A CA 1
ATOM 748 C C . VAL A 1 97 ? 7.368 -7.606 13.013 1.00 94.69 97 VAL A C 1
ATOM 750 O O . VAL A 1 97 ? 7.006 -8.737 13.325 1.00 94.69 97 VAL A O 1
ATOM 753 N N . ALA A 1 98 ? 8.556 -7.366 12.463 1.00 93.31 98 ALA A N 1
ATOM 754 C CA . ALA A 1 98 ? 9.467 -8.404 11.981 1.00 93.31 98 ALA A CA 1
ATOM 755 C C . ALA A 1 98 ? 10.097 -9.258 13.090 1.00 93.31 98 ALA A C 1
ATOM 757 O O . ALA A 1 98 ? 10.587 -10.353 12.838 1.00 93.31 98 ALA A O 1
ATOM 758 N N . ARG A 1 99 ? 10.083 -8.765 14.336 1.00 92.50 99 ARG A N 1
ATOM 759 C CA . ARG A 1 99 ? 10.520 -9.536 15.510 1.00 92.50 99 ARG A CA 1
ATOM 760 C C . ARG A 1 99 ? 9.421 -10.453 16.044 1.00 92.50 99 ARG A C 1
ATOM 762 O O . ARG A 1 99 ? 9.719 -11.375 16.794 1.00 92.50 99 ARG A O 1
ATOM 769 N N . ARG A 1 100 ? 8.158 -10.168 15.706 1.00 91.38 100 ARG A N 1
ATOM 770 C CA . ARG A 1 100 ? 6.971 -10.884 16.201 1.00 91.38 100 ARG A CA 1
ATOM 771 C C . ARG A 1 100 ? 6.435 -11.898 15.199 1.00 91.38 100 ARG A C 1
ATOM 773 O O . ARG A 1 100 ? 5.894 -12.915 15.613 1.00 91.38 100 ARG A O 1
ATOM 780 N N . TYR A 1 101 ? 6.583 -11.620 13.907 1.00 93.75 101 TYR A N 1
ATOM 781 C CA . TYR A 1 101 ? 5.999 -12.422 12.840 1.00 93.75 101 TYR A CA 1
ATOM 782 C C . TYR A 1 101 ? 7.039 -12.788 11.787 1.00 93.75 101 TYR A C 1
ATOM 784 O O . TYR A 1 101 ? 7.903 -11.984 11.438 1.00 93.75 101 TYR A O 1
ATOM 792 N N . ASN A 1 102 ? 6.929 -14.010 11.267 1.00 94.62 102 ASN A N 1
ATOM 793 C CA . ASN A 1 102 ? 7.710 -14.454 10.117 1.00 94.62 102 ASN A CA 1
ATOM 794 C C . ASN A 1 102 ? 7.147 -13.868 8.804 1.00 94.62 102 ASN A C 1
ATOM 796 O O . ASN A 1 102 ? 6.080 -13.247 8.786 1.00 94.62 102 ASN A O 1
ATOM 800 N N . ALA A 1 103 ? 7.867 -14.086 7.699 1.00 95.00 103 ALA A N 1
ATOM 801 C CA . ALA A 1 103 ? 7.504 -13.585 6.374 1.00 95.00 103 ALA A CA 1
ATOM 802 C C . ALA A 1 103 ? 6.082 -13.985 5.947 1.00 95.00 103 ALA A C 1
ATOM 804 O O . ALA A 1 103 ? 5.305 -13.121 5.543 1.00 95.00 103 ALA A O 1
ATOM 805 N N . ARG A 1 104 ? 5.723 -15.268 6.090 1.00 96.06 104 ARG A N 1
ATOM 806 C CA . ARG A 1 104 ? 4.397 -15.780 5.723 1.00 96.06 104 ARG A CA 1
ATOM 807 C C . ARG A 1 104 ? 3.292 -15.111 6.529 1.00 96.06 104 ARG A C 1
ATOM 809 O O . ARG A 1 104 ? 2.378 -14.570 5.925 1.00 96.06 104 ARG A O 1
ATOM 816 N N . THR A 1 105 ? 3.391 -15.081 7.857 1.00 95.44 105 THR A N 1
ATOM 817 C CA . THR A 1 105 ? 2.356 -14.476 8.714 1.00 95.44 105 THR A CA 1
ATOM 818 C C . THR A 1 105 ? 2.186 -12.983 8.435 1.00 95.44 105 THR A C 1
ATOM 820 O O . THR A 1 105 ? 1.066 -12.472 8.429 1.00 95.44 105 THR A O 1
ATOM 823 N N . MET A 1 106 ? 3.284 -12.273 8.166 1.00 95.19 106 MET A N 1
ATOM 824 C CA . MET A 1 106 ? 3.234 -10.859 7.795 1.00 95.19 106 MET A CA 1
ATOM 825 C C . MET A 1 106 ? 2.545 -10.647 6.440 1.00 95.19 106 MET A C 1
ATOM 827 O O . MET A 1 106 ? 1.679 -9.783 6.336 1.00 95.19 106 MET A O 1
ATOM 831 N N . LEU A 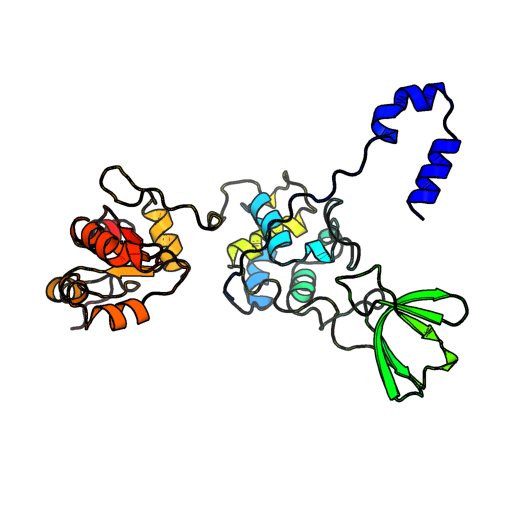1 107 ? 2.883 -11.444 5.420 1.00 96.62 107 LEU A N 1
ATOM 832 C CA . LEU A 1 107 ? 2.230 -11.385 4.108 1.00 96.62 107 LEU A CA 1
ATOM 833 C C . LEU A 1 107 ? 0.748 -11.764 4.192 1.00 96.62 107 LEU A C 1
ATOM 835 O O . LEU A 1 107 ? -0.082 -11.068 3.619 1.00 96.62 107 LEU A O 1
ATOM 839 N N . GLU A 1 108 ? 0.404 -12.812 4.942 1.00 96.44 108 GLU A N 1
ATOM 840 C CA . GLU A 1 108 ? -0.984 -13.217 5.191 1.00 96.44 108 GLU A CA 1
ATOM 841 C C . GLU A 1 108 ? -1.779 -12.093 5.856 1.00 96.44 108 GLU A C 1
ATOM 843 O O . GLU A 1 108 ? -2.870 -11.781 5.404 1.00 96.44 108 GLU A O 1
ATOM 848 N N . SER A 1 109 ? -1.214 -11.410 6.855 1.00 95.38 109 SER A N 1
ATOM 849 C CA . SER A 1 109 ? -1.892 -10.283 7.517 1.00 95.38 109 SER A CA 1
ATOM 850 C C . SER A 1 109 ? -2.139 -9.094 6.577 1.00 95.38 109 SER A C 1
ATOM 852 O O . SER A 1 109 ? -3.100 -8.356 6.764 1.00 95.38 109 SER A O 1
ATOM 854 N N . ILE A 1 110 ? -1.273 -8.887 5.577 1.00 95.88 110 ILE A N 1
ATOM 855 C CA . ILE A 1 110 ? -1.389 -7.786 4.607 1.00 95.88 110 ILE A CA 1
ATOM 856 C C . ILE A 1 110 ? -2.358 -8.133 3.468 1.00 95.88 110 ILE A C 1
ATOM 858 O O . ILE A 1 110 ? -3.124 -7.277 3.025 1.00 95.88 110 ILE A O 1
ATOM 862 N N . ILE A 1 111 ? -2.296 -9.366 2.966 1.00 96.69 111 ILE A N 1
ATOM 863 C CA . ILE A 1 111 ? -3.014 -9.815 1.764 1.00 96.69 111 ILE A CA 1
ATOM 864 C C . ILE A 1 111 ? -4.387 -10.390 2.121 1.00 96.69 111 ILE A C 1
ATOM 866 O O . ILE A 1 111 ? -5.364 -10.145 1.416 1.00 96.69 111 ILE A O 1
ATOM 870 N N . GLU A 1 112 ? -4.464 -11.120 3.232 1.00 96.25 112 GLU A N 1
ATOM 871 C CA . GLU A 1 112 ? -5.641 -11.839 3.722 1.00 96.25 112 GLU A CA 1
ATOM 872 C C . GLU A 1 112 ? -6.010 -11.373 5.152 1.00 96.25 112 GLU A C 1
ATOM 874 O O . GLU A 1 112 ? -6.032 -12.188 6.080 1.00 96.25 112 GLU A O 1
ATOM 879 N N . PRO A 1 113 ? -6.309 -10.076 5.379 1.00 94.62 113 PRO A N 1
ATOM 880 C CA . PRO A 1 113 ? -6.510 -9.534 6.728 1.00 94.62 113 PRO A CA 1
ATOM 881 C C . PRO A 1 113 ? -7.697 -10.157 7.485 1.00 94.62 113 PRO A C 1
ATOM 883 O O . PRO A 1 113 ? -7.740 -10.087 8.711 1.00 94.62 113 PRO A O 1
ATOM 886 N N . ASP A 1 114 ? -8.644 -10.783 6.777 1.00 94.50 114 ASP A N 1
ATOM 887 C CA . ASP A 1 114 ? -9.799 -11.489 7.353 1.00 94.50 114 ASP A CA 1
ATOM 888 C C . ASP A 1 114 ? -9.453 -12.888 7.898 1.00 94.50 114 ASP A C 1
ATOM 890 O O . ASP A 1 114 ? -10.236 -13.483 8.637 1.00 94.50 114 ASP A O 1
ATOM 894 N N . LYS A 1 115 ? -8.291 -13.445 7.529 1.00 94.06 115 LYS A N 1
ATOM 895 C CA . LYS A 1 115 ? -7.916 -14.835 7.838 1.00 94.06 115 LYS A CA 1
ATOM 896 C C . LYS A 1 115 ? -7.695 -15.061 9.329 1.00 94.06 115 LYS A C 1
ATOM 898 O O . LYS A 1 115 ? -8.099 -16.092 9.864 1.00 94.06 115 LYS A O 1
ATOM 903 N N . VAL A 1 116 ? -7.026 -14.113 9.984 1.00 91.75 116 VAL A N 1
ATOM 904 C CA . VAL A 1 116 ? -6.771 -14.120 11.427 1.00 91.75 116 VAL A CA 1
ATOM 905 C C . VAL A 1 116 ? -6.915 -12.694 11.943 1.00 91.75 116 VAL A C 1
ATOM 907 O O . VAL A 1 116 ? -6.065 -11.844 11.688 1.00 91.75 116 VAL A O 1
ATOM 910 N N . ILE A 1 117 ? -7.980 -12.449 12.699 1.00 91.00 117 ILE A N 1
ATOM 911 C CA . ILE A 1 117 ? -8.248 -11.164 13.343 1.00 91.00 117 ILE A CA 1
ATOM 912 C C . ILE A 1 117 ? -7.956 -11.336 14.835 1.00 91.00 117 ILE A C 1
ATOM 914 O O . ILE A 1 117 ? -8.481 -12.248 15.470 1.00 91.00 117 ILE A O 1
ATOM 918 N N . SER A 1 118 ? -7.083 -10.497 15.395 1.00 87.44 118 SER A N 1
ATOM 919 C CA . SER A 1 118 ? -6.853 -10.488 16.845 1.00 87.44 118 SER A CA 1
ATOM 920 C C . SER A 1 118 ? -8.073 -9.914 17.554 1.00 87.44 118 SER A C 1
ATOM 922 O O . SER A 1 118 ? -8.575 -8.864 17.161 1.00 87.44 118 SER A O 1
ATOM 924 N N . ASP A 1 119 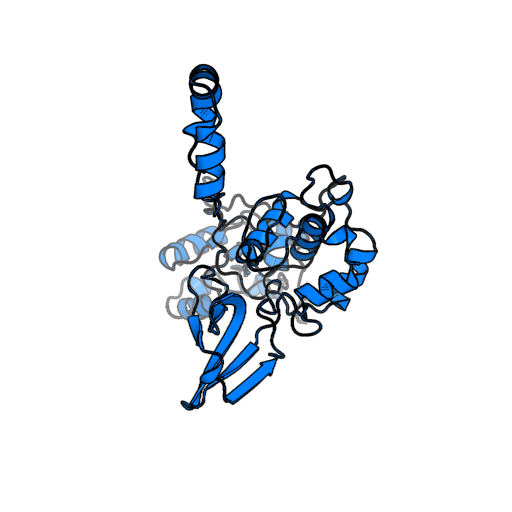? -8.462 -10.559 18.646 1.00 86.81 119 ASP A N 1
ATOM 925 C CA . ASP A 1 119 ? -9.408 -10.087 19.664 1.00 86.81 119 ASP A CA 1
ATOM 926 C C . ASP A 1 119 ? -9.272 -8.590 20.020 1.00 86.81 119 ASP A C 1
ATOM 928 O O . ASP A 1 119 ? -10.259 -7.878 20.162 1.00 86.81 119 ASP A O 1
ATOM 932 N N . GLN A 1 120 ? -8.051 -8.052 20.098 1.00 85.12 120 GLN A N 1
ATOM 933 C CA . GLN A 1 120 ? -7.798 -6.630 20.388 1.00 85.12 120 GLN A CA 1
ATOM 934 C C . GLN A 1 120 ? -8.241 -5.668 19.270 1.00 85.12 120 GLN A C 1
ATOM 936 O O . GLN A 1 120 ? -8.326 -4.449 19.475 1.00 85.12 120 GLN A O 1
ATOM 941 N N . TYR A 1 121 ? -8.457 -6.186 18.063 1.00 87.94 121 TYR A N 1
ATOM 942 C CA . TYR A 1 121 ? -8.771 -5.416 16.860 1.00 87.94 121 TYR A CA 1
ATOM 943 C C . TYR A 1 121 ? -10.037 -5.909 16.150 1.00 87.94 121 TYR A C 1
ATOM 945 O O . TYR A 1 121 ? -10.393 -5.344 15.116 1.00 87.94 121 TYR A O 1
ATOM 953 N N . GLU A 1 122 ? -10.727 -6.914 16.693 1.00 88.81 122 GLU A N 1
ATOM 954 C CA . GLU A 1 122 ? -11.973 -7.411 16.123 1.0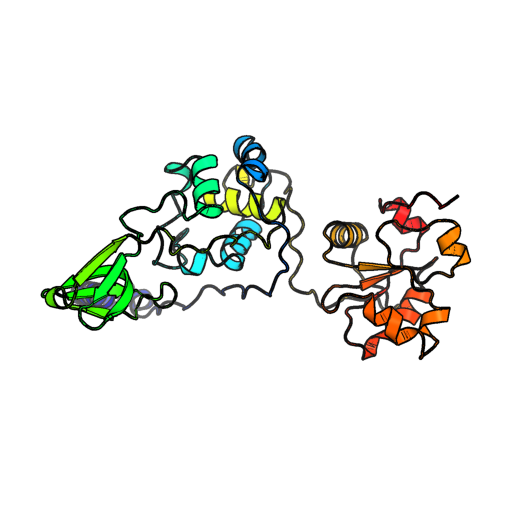0 88.81 122 GLU A CA 1
ATOM 955 C C . GLU A 1 122 ? -13.092 -6.370 16.248 1.00 88.81 122 GLU A C 1
ATOM 957 O O . GLU A 1 122 ? -13.194 -5.618 17.224 1.00 88.81 122 GLU A O 1
ATOM 962 N N . ALA A 1 123 ? -13.928 -6.298 15.216 1.00 91.00 123 ALA A N 1
ATOM 963 C CA . ALA A 1 123 ? -15.151 -5.518 15.265 1.00 91.00 123 ALA A CA 1
ATOM 964 C C . ALA A 1 123 ? -16.282 -6.397 15.796 1.00 91.00 123 ALA A C 1
ATOM 966 O O . ALA A 1 123 ? -16.421 -7.552 15.396 1.00 91.00 123 ALA A O 1
ATOM 967 N N . ASN A 1 124 ? -17.125 -5.822 16.644 1.00 92.81 124 ASN A N 1
ATOM 968 C CA . ASN A 1 124 ? -18.358 -6.442 17.095 1.00 92.81 124 ASN A CA 1
ATOM 969 C C . ASN A 1 124 ? -19.545 -5.855 16.332 1.00 92.81 124 ASN A C 1
ATOM 971 O O . ASN A 1 124 ? -19.552 -4.682 15.953 1.00 92.81 124 ASN A O 1
ATOM 975 N N . ILE A 1 125 ? -20.546 -6.697 16.117 1.00 94.44 125 ILE A N 1
ATOM 976 C CA . ILE A 1 125 ? -21.847 -6.361 15.557 1.00 94.44 125 ILE A CA 1
ATOM 977 C C . ILE A 1 125 ? -22.834 -6.414 16.718 1.00 94.44 125 ILE A C 1
ATOM 979 O O . ILE A 1 125 ? -23.128 -7.487 17.246 1.00 94.44 125 ILE A O 1
ATOM 983 N N . PHE A 1 126 ? -23.326 -5.250 17.124 1.00 95.31 126 PHE A N 1
ATOM 984 C CA . PHE A 1 126 ? -24.344 -5.114 18.158 1.00 95.31 126 PHE A CA 1
ATOM 985 C C . PHE A 1 126 ? -25.708 -4.997 17.495 1.00 95.31 126 PHE A C 1
ATOM 987 O O . PHE A 1 126 ? -25.992 -3.993 16.835 1.00 95.31 126 PHE A O 1
ATOM 994 N N . VAL A 1 127 ? -26.547 -6.015 17.668 1.00 96.19 127 VAL A N 1
ATOM 995 C CA . VAL A 1 127 ? -27.960 -5.969 17.290 1.00 96.19 127 VAL A CA 1
ATOM 996 C C . VAL A 1 127 ? -28.716 -5.382 18.472 1.00 96.19 127 VAL A C 1
ATOM 998 O O . VAL A 1 127 ? -28.689 -5.938 19.568 1.00 96.19 127 VAL A O 1
ATOM 1001 N N . LEU A 1 128 ? -29.338 -4.221 18.277 1.00 95.62 128 LEU A N 1
ATOM 1002 C CA . LEU A 1 128 ? -30.100 -3.552 19.328 1.00 95.62 128 LEU A CA 1
ATOM 1003 C C . LEU A 1 128 ? -31.566 -3.979 19.281 1.00 95.62 128 LEU A C 1
ATOM 1005 O O . LEU A 1 128 ? -32.101 -4.176 18.193 1.00 95.62 128 LEU A O 1
ATOM 1009 N N . HIS A 1 129 ? -32.257 -3.946 20.423 1.00 95.06 129 HIS A N 1
ATOM 1010 C CA . HIS A 1 129 ? -33.708 -4.197 20.509 1.00 95.06 129 HIS A CA 1
ATOM 1011 C C . HIS A 1 129 ? -34.550 -3.264 19.610 1.00 95.06 129 HIS A C 1
ATOM 1013 O O . HIS A 1 129 ? -35.708 -3.538 19.309 1.00 95.06 129 HIS A O 1
ATOM 1019 N N . SER A 1 130 ? -33.976 -2.136 19.175 1.00 93.00 130 SER A N 1
ATOM 1020 C CA . SER A 1 130 ? -34.585 -1.219 18.200 1.00 93.00 130 SER A CA 1
ATOM 1021 C C . SER A 1 130 ? -34.560 -1.731 16.751 1.00 93.00 130 SER A C 1
ATOM 1023 O O . SER A 1 130 ? -35.126 -1.088 15.869 1.00 93.00 130 SER A O 1
ATOM 1025 N N . GLY A 1 131 ? -33.864 -2.838 16.479 1.00 90.62 131 GLY A N 1
ATOM 1026 C CA . GLY A 1 131 ? -33.566 -3.350 15.140 1.00 90.62 131 GLY A CA 1
ATOM 1027 C C . GLY A 1 131 ? -32.371 -2.673 14.453 1.00 90.62 131 GLY A C 1
ATOM 1028 O O . GLY A 1 131 ? -31.968 -3.095 13.369 1.00 90.62 131 GLY A O 1
ATOM 1029 N N . LYS A 1 132 ? -31.774 -1.633 15.055 1.00 94.12 132 LYS A N 1
ATOM 1030 C CA . LYS A 1 132 ? -30.544 -1.007 14.546 1.00 94.12 132 LYS A CA 1
ATOM 1031 C C . LYS A 1 132 ? -29.341 -1.916 14.810 1.00 94.12 132 LYS A C 1
ATOM 1033 O O . LYS A 1 132 ? -29.206 -2.458 15.903 1.00 94.12 132 LYS A O 1
ATOM 1038 N N . GLN A 1 133 ? -28.433 -2.001 13.839 1.00 94.12 133 GLN A N 1
ATOM 1039 C CA . GLN A 1 133 ? -27.120 -2.620 14.020 1.00 94.12 133 GLN A CA 1
ATOM 1040 C C . GLN A 1 133 ? -26.037 -1.551 14.155 1.00 94.12 133 GLN A C 1
ATOM 1042 O O . GLN A 1 133 ? -26.033 -0.567 13.410 1.00 94.12 133 GLN A O 1
ATOM 1047 N N . VAL A 1 134 ? -25.128 -1.748 15.106 1.00 93.00 134 VAL A N 1
ATOM 1048 C CA . VAL A 1 134 ? -23.917 -0.937 15.272 1.00 93.00 134 VAL A CA 1
ATOM 1049 C C . VAL A 1 134 ? -22.719 -1.855 15.077 1.00 93.00 134 VAL A C 1
ATOM 1051 O O . VAL A 1 134 ? -22.579 -2.839 15.799 1.00 93.00 134 VAL A O 1
ATOM 1054 N N . VAL A 1 135 ? -21.873 -1.549 14.093 1.00 92.88 135 VAL A N 1
ATOM 1055 C CA . VAL A 1 135 ? -20.695 -2.359 13.755 1.00 92.88 135 VAL A CA 1
ATOM 1056 C C . VAL A 1 135 ? -19.441 -1.556 14.032 1.00 92.88 135 VAL A C 1
ATOM 1058 O O . VAL A 1 135 ? -19.242 -0.489 13.458 1.00 92.88 135 VAL A O 1
ATOM 1061 N N . GLY A 1 136 ? -18.572 -2.070 14.892 1.00 91.12 136 GLY A N 1
ATOM 1062 C CA . GLY A 1 136 ? -17.312 -1.405 15.175 1.00 91.12 136 GLY A CA 1
ATOM 1063 C C . GLY A 1 136 ? -16.540 -2.038 16.313 1.00 91.12 136 GLY A C 1
ATOM 1064 O O . GLY A 1 136 ? -16.978 -2.997 16.948 1.00 91.12 136 GLY A O 1
ATOM 1065 N N . ARG A 1 137 ? -15.363 -1.483 16.589 1.00 90.88 137 ARG A N 1
ATOM 1066 C CA . ARG A 1 137 ? -14.510 -1.971 17.673 1.00 90.88 137 ARG A CA 1
ATOM 1067 C C . ARG A 1 137 ? -14.870 -1.297 18.989 1.00 90.88 137 ARG A C 1
ATOM 1069 O O . ARG A 1 137 ? -14.989 -0.072 19.043 1.00 90.88 137 ARG A O 1
ATOM 1076 N N . VAL A 1 138 ? -14.967 -2.079 20.060 1.00 89.44 138 VAL A N 1
ATOM 1077 C CA . VAL A 1 138 ? -15.120 -1.545 21.419 1.00 89.44 138 VAL A CA 1
ATOM 1078 C C . VAL A 1 138 ? -13.788 -0.945 21.859 1.00 89.44 138 VAL A C 1
ATOM 1080 O O . VAL A 1 138 ? -12.795 -1.655 21.983 1.00 89.44 138 VAL A O 1
ATOM 1083 N N . VAL A 1 139 ? -13.754 0.367 22.079 1.00 86.75 139 VAL A N 1
ATOM 1084 C CA . VAL A 1 139 ? -12.539 1.071 22.527 1.00 86.75 139 VAL A CA 1
ATOM 1085 C C . VAL A 1 139 ? -12.520 1.309 24.030 1.00 86.75 139 VAL A C 1
ATOM 1087 O O . VAL A 1 139 ? -11.457 1.533 24.603 1.00 86.75 139 VAL A O 1
ATOM 1090 N N . ASN A 1 140 ? -13.690 1.305 24.670 1.00 84.62 140 ASN A N 1
ATOM 1091 C CA . ASN A 1 140 ? -13.810 1.484 26.108 1.00 84.62 140 ASN A CA 1
ATOM 1092 C C . ASN A 1 140 ? -15.152 0.948 26.620 1.00 84.62 140 ASN A C 1
ATOM 1094 O O . ASN A 1 140 ? -16.133 0.887 25.878 1.00 84.62 140 ASN A O 1
ATOM 1098 N N . LEU A 1 141 ? -15.189 0.642 27.912 1.00 85.56 141 LEU A N 1
ATOM 1099 C CA . LEU A 1 141 ? -16.391 0.334 28.672 1.00 85.56 141 LEU A CA 1
ATOM 1100 C C . LEU A 1 141 ? -16.514 1.366 29.797 1.00 85.56 141 LEU A C 1
ATOM 1102 O O . LEU A 1 141 ? -15.606 1.507 30.615 1.00 85.56 141 LEU A O 1
ATOM 1106 N N . SER A 1 142 ? -17.623 2.102 29.849 1.00 83.94 142 SER A N 1
ATOM 1107 C CA . SER A 1 142 ? -17.872 3.077 30.914 1.00 83.94 142 SER A CA 1
ATOM 1108 C C . SER A 1 142 ? -19.357 3.154 31.246 1.00 83.94 142 SER A C 1
ATOM 1110 O O . SER A 1 142 ? -20.168 3.348 30.348 1.00 83.94 142 SER A O 1
ATOM 1112 N N . ASN A 1 143 ? -19.708 3.046 32.534 1.00 80.56 143 ASN A N 1
ATOM 1113 C CA . ASN A 1 143 ? -21.074 3.233 33.045 1.00 80.56 143 ASN A CA 1
ATOM 1114 C C . ASN A 1 143 ? -22.139 2.437 32.258 1.00 80.56 143 ASN A C 1
ATOM 1116 O O . ASN A 1 143 ? -23.091 3.025 31.749 1.00 80.56 143 ASN A O 1
ATOM 1120 N N . ASP A 1 144 ? -21.934 1.125 32.100 1.00 86.38 144 ASP A N 1
ATOM 1121 C CA . ASP A 1 144 ? -22.805 0.206 31.340 1.00 86.38 144 ASP A CA 1
ATOM 1122 C C . ASP A 1 144 ? -23.009 0.571 29.857 1.00 86.38 144 ASP A C 1
ATOM 1124 O O . ASP A 1 144 ? -23.932 0.091 29.192 1.00 86.38 144 ASP A O 1
ATOM 1128 N N . LYS A 1 145 ? -22.114 1.397 29.306 1.00 90.12 145 LYS A N 1
ATOM 1129 C CA . LYS A 1 145 ? -22.050 1.732 27.885 1.00 90.12 145 LYS A CA 1
ATOM 1130 C C . LYS A 1 145 ? -20.746 1.255 27.269 1.00 90.12 145 LYS A C 1
ATOM 1132 O O . LYS A 1 145 ? -19.658 1.452 27.814 1.00 90.12 145 LYS A O 1
ATOM 1137 N N . LEU A 1 146 ? -20.868 0.671 26.088 1.00 91.00 146 LEU A N 1
ATOM 1138 C CA . LEU A 1 146 ? -19.762 0.394 25.190 1.00 91.00 146 LEU A CA 1
ATOM 1139 C C . LEU A 1 146 ? -19.503 1.643 24.351 1.00 91.00 146 LEU A C 1
ATOM 1141 O O . LEU A 1 146 ? -20.416 2.158 23.707 1.00 91.00 146 LEU A O 1
ATOM 1145 N N . LEU A 1 147 ? -18.259 2.120 24.346 1.00 91.00 147 LEU A N 1
ATOM 1146 C CA . LEU A 1 147 ? -17.813 3.113 23.375 1.00 91.00 147 LEU A CA 1
ATOM 1147 C C . LEU A 1 147 ? -17.317 2.368 22.142 1.00 91.00 147 LEU A C 1
ATOM 1149 O O . LEU A 1 147 ? -16.289 1.688 22.193 1.00 91.00 147 LEU A O 1
ATOM 1153 N N . VAL A 1 148 ? -18.058 2.484 21.046 1.00 91.12 148 VAL A N 1
ATOM 1154 C CA . VAL A 1 148 ? -17.803 1.754 19.805 1.00 91.12 148 VAL A CA 1
ATOM 1155 C C . VAL A 1 148 ? -17.259 2.711 18.755 1.00 91.12 148 VAL A C 1
ATOM 1157 O O . VAL A 1 148 ? -17.858 3.740 18.458 1.00 91.12 148 VAL A O 1
ATOM 1160 N N . CYS A 1 149 ? -16.112 2.384 18.173 1.00 88.81 149 CYS A N 1
ATOM 1161 C CA . CYS A 1 149 ? -15.576 3.106 17.031 1.00 88.81 149 CYS A CA 1
ATOM 1162 C C . CYS A 1 149 ? -16.044 2.411 15.745 1.00 88.81 149 CYS A C 1
ATOM 1164 O O . CYS A 1 149 ? -15.555 1.336 15.396 1.00 88.81 149 CYS A O 1
ATOM 1166 N N . GLU A 1 150 ? -17.024 3.016 15.070 1.00 88.88 150 GLU A N 1
ATOM 1167 C CA . GLU A 1 150 ? -17.601 2.503 13.816 1.00 88.88 150 GLU A CA 1
ATOM 1168 C C . GLU A 1 150 ? -16.721 2.841 12.604 1.00 88.88 150 GLU A C 1
ATOM 1170 O O . GLU A 1 150 ? -16.597 2.054 11.669 1.00 88.88 150 GLU A O 1
ATOM 1175 N N . ASN A 1 151 ? -16.064 4.006 12.632 1.00 83.75 151 ASN A N 1
ATOM 1176 C CA . ASN A 1 151 ? -15.192 4.468 11.559 1.00 83.75 151 ASN A CA 1
ATOM 1177 C C . ASN A 1 151 ? -13.743 4.582 12.039 1.00 83.75 151 ASN A C 1
ATOM 1179 O O . ASN A 1 151 ? -13.357 5.547 12.697 1.00 83.75 151 ASN A O 1
ATOM 1183 N N . MET A 1 152 ? -12.917 3.622 11.629 1.00 75.94 152 MET A N 1
ATOM 1184 C CA . MET A 1 152 ? -11.485 3.579 11.934 1.00 75.94 152 MET A CA 1
ATOM 1185 C C . MET A 1 152 ? -10.692 4.755 11.345 1.00 75.94 152 MET A C 1
ATOM 1187 O O . MET A 1 152 ? -9.616 5.069 11.845 1.00 75.94 152 MET A O 1
ATOM 1191 N N . LEU A 1 153 ? -11.207 5.441 10.319 1.00 74.81 153 LEU A N 1
ATOM 1192 C CA . LEU A 1 153 ? -10.593 6.666 9.793 1.00 74.81 153 LEU A CA 1
ATOM 1193 C C . LEU A 1 153 ? -10.916 7.904 10.646 1.00 74.81 153 LEU A C 1
ATOM 1195 O O . LEU A 1 153 ? -10.253 8.930 10.508 1.00 74.81 153 LEU A O 1
ATOM 1199 N N . GLU A 1 154 ? -11.890 7.803 11.552 1.00 79.94 154 GLU A N 1
ATOM 1200 C CA . GLU A 1 154 ? -12.292 8.850 12.493 1.00 79.94 154 GLU A CA 1
ATOM 1201 C C . GLU A 1 154 ? -12.265 8.319 13.943 1.00 79.94 154 GLU A C 1
ATOM 1203 O O . GLU A 1 154 ? -13.293 8.314 14.622 1.00 79.94 154 GLU A O 1
ATOM 1208 N N . PRO A 1 155 ? -11.103 7.895 14.481 1.00 75.06 155 PRO A N 1
ATOM 1209 C CA . PRO A 1 155 ? -11.032 7.193 15.769 1.00 75.06 155 PRO A CA 1
ATOM 1210 C C . PRO A 1 155 ? -11.500 8.011 16.983 1.00 75.06 155 PRO A C 1
ATOM 1212 O O . PRO A 1 155 ? -11.724 7.453 18.053 1.00 75.06 155 PRO A O 1
ATOM 1215 N N . GLY A 1 156 ? -11.642 9.333 16.842 1.00 78.56 156 GLY A N 1
ATOM 1216 C CA . GLY A 1 156 ? -12.209 10.203 17.876 1.00 78.56 156 GLY A CA 1
ATOM 1217 C C . GLY A 1 156 ? -13.741 10.237 17.907 1.00 78.56 156 GLY A C 1
ATOM 1218 O O . GLY A 1 156 ? -14.308 10.752 18.868 1.00 78.56 156 GLY A O 1
ATOM 1219 N N . LYS A 1 157 ? -14.416 9.714 16.876 1.00 85.25 157 LYS A N 1
ATOM 1220 C CA . LYS A 1 157 ? -15.875 9.677 16.778 1.00 85.25 157 LYS A CA 1
ATOM 1221 C C . LYS A 1 157 ? -16.374 8.318 17.261 1.00 85.25 157 LYS A C 1
ATOM 1223 O O . LYS A 1 157 ? -16.343 7.332 16.529 1.00 85.25 157 LYS A O 1
ATOM 1228 N N . LEU A 1 158 ? -16.791 8.286 18.521 1.00 88.44 158 LEU A N 1
ATOM 1229 C CA . LEU A 1 158 ? -17.270 7.086 19.197 1.00 88.44 158 LEU A CA 1
ATOM 1230 C C . LEU A 1 158 ? -18.792 7.122 19.322 1.00 88.44 158 LEU A C 1
ATOM 1232 O O . LEU A 1 158 ? -19.376 8.182 19.548 1.00 88.44 158 LEU A O 1
ATOM 1236 N N . THR A 1 159 ? -19.405 5.954 19.195 1.00 91.06 159 THR A N 1
ATOM 1237 C CA . THR A 1 159 ? -20.835 5.733 19.377 1.00 91.06 159 THR A CA 1
ATOM 1238 C C . THR A 1 159 ? -21.061 5.036 20.708 1.00 91.06 159 THR A C 1
ATOM 1240 O O . THR A 1 159 ? -20.508 3.965 20.959 1.00 91.06 159 THR A O 1
ATOM 1243 N N . ASP A 1 160 ? -21.885 5.644 21.555 1.00 93.00 160 ASP A N 1
ATOM 1244 C CA . ASP A 1 160 ? -22.340 5.041 22.804 1.00 93.00 160 ASP A CA 1
ATOM 1245 C C . ASP A 1 160 ? -23.381 3.958 22.499 1.00 93.00 160 ASP A C 1
ATOM 1247 O O . ASP A 1 160 ? -24.432 4.242 21.920 1.00 93.00 160 ASP A O 1
ATOM 1251 N N . VAL A 1 161 ? -23.120 2.733 22.946 1.00 92.81 161 VAL A N 1
ATOM 1252 C CA . VAL A 1 161 ? -24.084 1.629 22.922 1.00 92.81 161 VAL A CA 1
ATOM 1253 C C . VAL A 1 161 ? -24.345 1.189 24.357 1.00 92.81 161 VAL A C 1
ATOM 1255 O O . VAL A 1 161 ? -23.451 0.662 25.017 1.00 92.81 161 VAL A O 1
ATOM 1258 N N . ALA A 1 162 ? -25.551 1.429 24.872 1.00 93.69 162 ALA A N 1
ATOM 1259 C CA . ALA A 1 162 ? -25.927 0.958 26.203 1.00 93.69 162 ALA A CA 1
ATOM 1260 C C . ALA A 1 162 ? -26.082 -0.565 26.186 1.00 93.69 162 ALA A C 1
ATOM 1262 O O . ALA A 1 162 ? -26.758 -1.104 25.314 1.00 93.69 162 ALA A O 1
ATOM 1263 N N . GLN A 1 163 ? -25.487 -1.263 27.154 1.00 90.69 163 GLN A N 1
ATOM 1264 C CA . GLN A 1 163 ? -25.522 -2.728 27.177 1.00 90.69 163 GLN A CA 1
ATOM 1265 C C . GLN A 1 163 ? -26.942 -3.287 27.303 1.00 90.69 163 GLN A C 1
ATOM 1267 O O . GLN A 1 163 ? -27.247 -4.304 26.692 1.00 90.69 163 GLN A O 1
ATOM 1272 N N . GLY A 1 164 ? -27.826 -2.600 28.034 1.00 93.25 164 GLY A N 1
ATOM 1273 C CA . GLY A 1 164 ? -29.234 -2.993 28.155 1.00 93.25 164 GLY A CA 1
ATOM 1274 C C . GLY A 1 164 ? -30.030 -2.888 26.850 1.00 93.25 164 GLY A C 1
ATOM 1275 O O . GLY A 1 164 ? -31.059 -3.544 26.717 1.00 93.25 164 GLY A O 1
ATOM 1276 N N . ASP A 1 165 ? -29.548 -2.113 25.874 1.00 94.69 165 ASP A N 1
ATOM 1277 C CA . ASP A 1 165 ? -30.196 -1.978 24.567 1.00 94.69 165 ASP A CA 1
ATOM 1278 C C . ASP A 1 165 ? -29.763 -3.078 23.586 1.00 94.69 165 ASP A C 1
ATOM 1280 O O . ASP A 1 165 ? -30.361 -3.188 22.514 1.00 94.69 165 ASP A O 1
ATOM 1284 N N . ILE A 1 166 ? -28.767 -3.896 23.939 1.00 95.62 166 ILE A N 1
ATOM 1285 C CA . ILE A 1 166 ? -28.216 -4.956 23.090 1.00 95.62 166 ILE A CA 1
ATOM 1286 C C . ILE A 1 166 ? -29.057 -6.225 23.240 1.00 95.62 166 ILE A C 1
ATOM 1288 O O . ILE A 1 166 ? -29.192 -6.766 24.334 1.00 95.62 166 ILE A O 1
ATOM 1292 N N . GLU A 1 167 ? -29.586 -6.710 22.122 1.00 96.19 167 GLU A N 1
ATOM 1293 C CA . GLU A 1 167 ? -30.267 -8.001 22.016 1.00 96.19 167 GLU A CA 1
ATOM 1294 C C . GLU A 1 167 ? -29.252 -9.126 21.768 1.00 96.19 167 GLU A C 1
ATOM 1296 O O . GLU A 1 167 ? -29.283 -10.165 22.424 1.00 96.19 167 GLU A O 1
ATOM 1301 N N . GLU A 1 168 ? -28.306 -8.898 20.853 1.00 95.31 168 GLU A N 1
ATOM 1302 C CA . GLU A 1 168 ? -27.286 -9.876 20.476 1.00 95.31 168 GLU A CA 1
ATOM 1303 C C . GLU A 1 168 ? -25.951 -9.186 20.161 1.00 95.31 168 GLU A C 1
ATOM 1305 O O . GLU A 1 168 ? -25.906 -8.088 19.600 1.00 95.31 168 GLU A O 1
ATOM 1310 N N . THR A 1 169 ? -24.844 -9.838 20.525 1.00 94.62 169 THR A N 1
ATOM 1311 C CA . THR A 1 169 ? -23.489 -9.433 20.128 1.00 94.62 169 THR A CA 1
ATOM 1312 C C . THR A 1 169 ? -22.850 -10.539 19.305 1.00 94.62 169 THR A C 1
ATOM 1314 O O . THR A 1 169 ? -22.732 -11.671 19.772 1.00 94.62 169 THR A O 1
ATOM 1317 N N . LEU A 1 170 ? -22.405 -10.199 18.098 1.00 93.88 170 LEU A N 1
ATOM 1318 C CA . LEU A 1 170 ? -21.705 -11.105 17.191 1.00 93.88 170 LEU A CA 1
ATOM 1319 C C . LEU A 1 170 ? -20.312 -10.559 16.880 1.00 93.88 170 LEU A C 1
ATOM 1321 O O . LEU A 1 170 ? -20.129 -9.352 16.747 1.00 93.88 170 LEU A O 1
ATOM 1325 N N . VAL A 1 171 ? -19.341 -11.448 16.694 1.00 92.38 171 VAL A N 1
ATOM 1326 C CA . VAL A 1 171 ? -18.002 -11.066 16.227 1.00 92.38 171 VAL A CA 1
ATOM 1327 C C . VAL A 1 171 ? -18.008 -10.967 14.700 1.00 92.38 171 VAL A C 1
ATOM 1329 O O . VAL A 1 171 ? -18.474 -11.878 14.006 1.00 92.38 171 VAL A O 1
ATOM 1332 N N . SER A 1 172 ? -17.490 -9.863 14.160 1.00 91.50 172 SER A N 1
ATOM 1333 C CA . SER A 1 172 ? -17.321 -9.675 12.718 1.00 91.50 172 SER A CA 1
ATOM 1334 C C . SER A 1 172 ? -16.262 -10.630 12.172 1.00 91.50 172 SER A C 1
ATOM 1336 O O . SER A 1 172 ? -15.140 -10.685 12.668 1.00 91.50 172 SER A O 1
ATOM 1338 N N . LYS A 1 173 ? -16.591 -11.330 11.082 1.00 91.00 173 LYS A N 1
ATOM 1339 C CA . LYS A 1 173 ? -15.619 -12.122 10.305 1.00 91.00 173 LYS A CA 1
ATOM 1340 C C . LYS A 1 173 ? -14.806 -11.275 9.324 1.00 91.00 173 LYS A C 1
ATOM 1342 O O . LYS A 1 173 ? -13.961 -11.808 8.617 1.00 91.00 173 LYS A O 1
ATOM 1347 N N . THR A 1 174 ? -15.107 -9.983 9.250 1.00 91.19 174 THR A N 1
ATOM 1348 C CA . THR A 1 174 ? -14.447 -9.030 8.364 1.00 91.19 174 THR A CA 1
ATOM 1349 C C . THR A 1 174 ? -13.573 -8.108 9.193 1.00 91.19 174 THR A C 1
ATOM 1351 O O . THR A 1 174 ? -14.035 -7.485 10.156 1.00 91.19 174 THR A O 1
ATOM 1354 N N . SER A 1 175 ? -12.309 -8.045 8.806 1.00 91.19 175 SER A N 1
ATOM 1355 C CA . SER A 1 175 ? -11.290 -7.195 9.381 1.00 91.19 175 SER A CA 1
ATOM 1356 C C . SER A 1 175 ? -11.583 -5.736 9.077 1.00 91.19 175 SER A C 1
ATOM 1358 O O . SER A 1 175 ? -12.093 -5.371 8.019 1.00 91.19 175 SER A O 1
ATOM 1360 N N . MET A 1 176 ? -11.210 -4.870 10.014 1.00 88.19 176 MET A N 1
ATOM 1361 C CA . MET A 1 176 ? -11.240 -3.430 9.774 1.00 88.19 176 MET A CA 1
ATOM 1362 C C . MET A 1 176 ? -10.043 -2.959 8.936 1.00 88.19 176 MET A C 1
ATOM 1364 O O . MET A 1 176 ? -10.035 -1.816 8.479 1.00 88.19 176 MET A O 1
ATOM 1368 N N . MET A 1 177 ? -9.033 -3.817 8.739 1.00 91.38 177 MET A N 1
ATOM 1369 C CA . MET A 1 177 ? -7.967 -3.594 7.768 1.00 91.38 177 MET A CA 1
ATOM 1370 C C . MET A 1 177 ? -8.485 -3.969 6.371 1.00 91.38 177 MET A C 1
ATOM 1372 O O . MET A 1 177 ? -8.838 -5.128 6.159 1.00 91.38 177 MET A O 1
ATOM 1376 N N . PRO A 1 178 ? -8.526 -3.029 5.408 1.00 90.25 178 PRO A N 1
ATOM 1377 C CA . PRO A 1 178 ? -8.986 -3.339 4.060 1.00 90.25 178 PRO A CA 1
ATOM 1378 C C . PRO A 1 178 ? -8.077 -4.356 3.364 1.00 90.25 178 PRO A C 1
ATOM 1380 O O . PRO A 1 178 ? -6.854 -4.304 3.500 1.00 90.25 178 PRO A O 1
ATOM 1383 N N . SER A 1 179 ? -8.666 -5.238 2.562 1.00 91.81 179 SER A N 1
ATOM 1384 C CA . SER A 1 179 ? -7.924 -6.103 1.647 1.00 91.81 179 SER A CA 1
ATOM 1385 C C . SER A 1 179 ? -7.484 -5.337 0.391 1.00 91.81 179 SER A C 1
ATOM 1387 O O . SER A 1 179 ? -8.007 -4.271 0.058 1.00 91.81 179 SER A O 1
ATOM 1389 N N . GLY A 1 180 ? -6.474 -5.862 -0.309 1.00 91.75 180 GLY A N 1
ATOM 1390 C CA . GLY A 1 180 ? -6.026 -5.314 -1.594 1.00 91.75 180 GLY A CA 1
ATOM 1391 C C . GLY A 1 180 ? -5.267 -3.982 -1.529 1.00 91.75 180 GLY A C 1
ATOM 1392 O O . GLY A 1 180 ? -5.030 -3.370 -2.570 1.00 91.75 180 GLY A O 1
ATOM 1393 N N . LEU A 1 181 ? -4.834 -3.538 -0.342 1.00 92.00 181 LEU A N 1
ATOM 1394 C CA . LEU A 1 181 ? -4.095 -2.277 -0.161 1.00 92.00 181 LEU A CA 1
ATOM 1395 C C . LEU A 1 181 ? -2.821 -2.192 -1.016 1.00 92.00 181 LEU A C 1
ATOM 1397 O O . LEU A 1 181 ? -2.453 -1.111 -1.471 1.00 92.00 181 LEU A O 1
ATOM 1401 N N . ILE A 1 182 ? -2.170 -3.331 -1.270 1.00 94.44 182 ILE A N 1
ATOM 1402 C CA . ILE A 1 182 ? -0.930 -3.415 -2.054 1.00 94.44 182 ILE A CA 1
ATOM 1403 C C . ILE A 1 182 ? -1.161 -3.689 -3.548 1.00 94.44 182 ILE A C 1
ATOM 1405 O O . ILE A 1 182 ? -0.202 -3.760 -4.311 1.00 94.44 182 ILE A O 1
ATOM 1409 N N . ASN A 1 183 ? -2.411 -3.820 -4.006 1.00 92.00 183 ASN A N 1
ATOM 1410 C CA . ASN A 1 183 ? -2.703 -4.257 -5.378 1.00 92.00 183 ASN A CA 1
ATOM 1411 C C . ASN A 1 183 ? -2.299 -3.238 -6.452 1.00 92.00 183 ASN A C 1
ATOM 1413 O O . ASN A 1 183 ? -2.219 -3.570 -7.631 1.00 92.00 183 ASN A O 1
ATOM 1417 N N . THR A 1 184 ? -2.034 -1.991 -6.062 1.00 86.50 184 THR A N 1
ATOM 1418 C CA . THR A 1 184 ? -1.544 -0.925 -6.954 1.00 86.50 184 THR A CA 1
ATOM 1419 C C . THR A 1 184 ? -0.016 -0.862 -7.055 1.00 86.50 184 THR A C 1
ATOM 1421 O O . THR A 1 184 ? 0.528 0.008 -7.746 1.00 86.50 184 THR A O 1
ATOM 1424 N N . LEU A 1 185 ? 0.679 -1.750 -6.342 1.00 88.06 185 LEU A N 1
ATOM 1425 C CA . LEU A 1 185 ? 2.132 -1.838 -6.318 1.00 88.06 185 LEU A CA 1
ATOM 1426 C C . LEU A 1 185 ? 2.620 -2.917 -7.284 1.00 88.06 185 LEU A C 1
ATOM 1428 O O . LEU A 1 185 ? 2.016 -3.988 -7.387 1.00 88.06 185 LEU A O 1
ATOM 1432 N N . ASN A 1 186 ? 3.730 -2.646 -7.968 1.00 87.25 186 ASN A N 1
ATOM 1433 C CA . ASN A 1 186 ? 4.483 -3.672 -8.685 1.00 87.25 186 ASN A CA 1
ATOM 1434 C C . ASN A 1 186 ? 5.296 -4.543 -7.708 1.00 87.25 186 ASN A C 1
ATOM 1436 O O . ASN A 1 186 ? 5.403 -4.230 -6.522 1.00 87.25 186 ASN A O 1
ATOM 1440 N N . LYS A 1 187 ? 5.873 -5.647 -8.201 1.00 88.94 187 LYS A N 1
ATOM 1441 C CA . LYS A 1 187 ? 6.579 -6.615 -7.347 1.00 88.94 187 LYS A CA 1
ATOM 1442 C C . LYS A 1 187 ? 7.692 -5.961 -6.527 1.00 88.94 187 LYS A C 1
ATOM 1444 O O . LYS A 1 187 ? 7.752 -6.165 -5.321 1.00 88.94 187 LYS A O 1
ATOM 1449 N N . GLU A 1 188 ? 8.545 -5.160 -7.159 1.00 89.12 188 GLU A N 1
ATOM 1450 C CA . GLU A 1 188 ? 9.692 -4.543 -6.489 1.00 89.12 188 GLU A CA 1
ATOM 1451 C C . GLU A 1 188 ? 9.255 -3.505 -5.445 1.00 89.12 188 GLU A C 1
ATOM 1453 O O . GLU A 1 188 ? 9.811 -3.487 -4.351 1.00 89.12 188 GLU A O 1
ATOM 1458 N N . GLU A 1 189 ? 8.203 -2.725 -5.721 1.00 90.88 189 GLU A N 1
ATOM 1459 C CA . GLU A 1 189 ? 7.586 -1.813 -4.745 1.00 90.88 189 GLU A CA 1
ATOM 1460 C C . GLU A 1 189 ? 7.029 -2.570 -3.527 1.00 90.88 189 GLU A C 1
ATOM 1462 O O . GLU A 1 189 ? 7.174 -2.110 -2.391 1.00 90.88 189 GLU A O 1
ATOM 1467 N N . VAL A 1 190 ? 6.415 -3.743 -3.736 1.00 94.44 190 VAL A N 1
ATOM 1468 C CA . VAL A 1 190 ? 5.978 -4.601 -2.624 1.00 94.44 190 VAL A CA 1
ATOM 1469 C C . VAL A 1 190 ? 7.186 -5.102 -1.833 1.00 94.44 190 VAL A C 1
ATOM 1471 O O . VAL A 1 190 ? 7.175 -5.033 -0.607 1.00 94.44 190 VAL A O 1
ATOM 1474 N N . LEU A 1 191 ? 8.250 -5.562 -2.493 1.00 95.44 191 LEU A N 1
ATOM 1475 C CA . LEU A 1 191 ? 9.455 -6.034 -1.805 1.00 95.44 191 LEU A CA 1
ATOM 1476 C C . LEU A 1 191 ? 10.152 -4.917 -1.013 1.00 95.44 191 LEU A C 1
ATOM 1478 O O . LEU A 1 191 ? 10.643 -5.178 0.084 1.00 95.44 191 LEU A O 1
ATOM 1482 N N . ASP A 1 192 ? 10.154 -3.677 -1.504 1.00 95.06 192 ASP A N 1
ATOM 1483 C CA . ASP A 1 192 ? 10.649 -2.519 -0.748 1.00 95.06 192 ASP A CA 1
ATOM 1484 C C . ASP A 1 192 ? 9.781 -2.207 0.470 1.00 95.06 192 ASP A C 1
ATOM 1486 O O . ASP A 1 192 ? 10.307 -1.936 1.549 1.00 95.06 192 ASP A O 1
ATOM 1490 N N . LEU A 1 193 ? 8.452 -2.275 0.324 1.00 95.75 193 LEU A N 1
ATOM 1491 C CA . LEU A 1 193 ? 7.519 -2.115 1.439 1.00 95.75 193 LEU A CA 1
ATOM 1492 C C . LEU A 1 193 ? 7.775 -3.171 2.520 1.00 95.75 193 LEU A C 1
ATOM 1494 O O . LEU A 1 193 ? 7.866 -2.838 3.701 1.00 95.75 193 LEU A O 1
ATOM 1498 N N . ILE A 1 194 ? 7.928 -4.437 2.128 1.00 96.88 194 ILE A N 1
ATOM 1499 C CA . ILE A 1 194 ? 8.219 -5.517 3.073 1.00 96.88 194 ILE A CA 1
ATOM 1500 C C . ILE A 1 194 ? 9.595 -5.321 3.719 1.00 96.88 194 ILE A C 1
ATOM 1502 O O . ILE A 1 194 ? 9.712 -5.484 4.931 1.00 96.88 194 ILE A O 1
ATOM 1506 N N . ALA A 1 195 ? 10.617 -4.912 2.965 1.00 96.62 195 ALA A N 1
ATOM 1507 C CA . ALA A 1 195 ? 11.939 -4.621 3.516 1.00 96.62 195 ALA A CA 1
ATOM 1508 C C . ALA A 1 195 ? 11.908 -3.459 4.520 1.00 96.62 195 ALA A C 1
ATOM 1510 O O . ALA A 1 195 ? 12.540 -3.540 5.572 1.00 96.62 195 ALA A O 1
ATOM 1511 N N . TYR A 1 196 ? 11.125 -2.415 4.238 1.00 95.94 196 TYR A N 1
ATOM 1512 C CA . TYR A 1 196 ? 10.896 -1.296 5.152 1.00 95.94 196 TYR A CA 1
ATOM 1513 C C . TYR A 1 196 ? 10.243 -1.748 6.461 1.00 95.94 196 TYR A C 1
ATOM 1515 O O . TYR A 1 196 ? 10.714 -1.385 7.537 1.00 95.94 196 TYR A O 1
ATOM 1523 N N . LEU A 1 197 ? 9.216 -2.602 6.394 1.00 96.62 197 LEU A N 1
ATOM 1524 C CA . LEU A 1 197 ? 8.604 -3.199 7.587 1.00 96.62 197 LEU A CA 1
ATOM 1525 C C . LEU A 1 197 ? 9.588 -4.108 8.341 1.00 96.62 197 LEU A C 1
ATOM 1527 O O . LEU A 1 197 ? 9.623 -4.093 9.573 1.00 96.62 197 LEU A O 1
ATOM 1531 N N . GLN A 1 198 ? 10.408 -4.874 7.615 1.00 95.88 198 GLN A N 1
ATOM 1532 C CA . GLN A 1 198 ? 11.407 -5.774 8.190 1.00 95.88 198 GLN A CA 1
ATOM 1533 C C . GLN A 1 198 ? 12.559 -5.050 8.884 1.00 95.88 198 GLN A C 1
ATOM 1535 O O . GLN A 1 198 ? 13.074 -5.553 9.884 1.00 95.88 198 GLN A O 1
ATOM 1540 N N . SER A 1 199 ? 12.936 -3.864 8.404 1.00 95.31 199 SER A N 1
ATOM 1541 C CA . SER A 1 199 ? 13.991 -3.065 9.023 1.00 95.31 199 SER A CA 1
ATOM 1542 C C . SER A 1 199 ? 13.552 -2.364 10.307 1.00 95.31 199 SER A C 1
ATOM 1544 O O . SER A 1 199 ? 14.392 -1.834 11.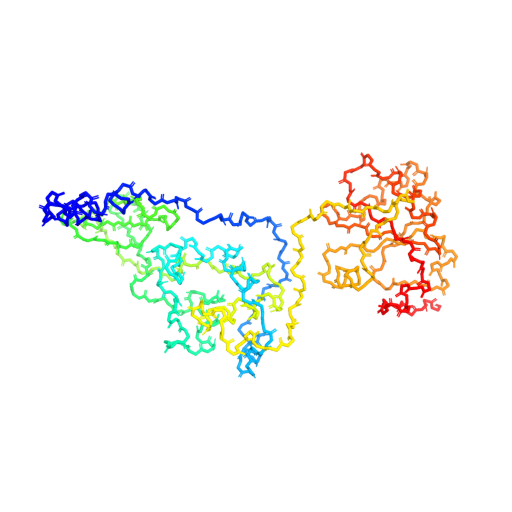029 1.00 95.31 199 SER A O 1
ATOM 1546 N N . GLY A 1 200 ? 12.248 -2.319 10.597 1.00 93.38 200 GLY A N 1
ATOM 1547 C CA . GLY A 1 200 ? 11.717 -1.529 11.708 1.00 93.38 200 GLY A CA 1
ATOM 1548 C C . GLY A 1 200 ? 11.953 -0.027 11.541 1.00 93.38 200 GLY A C 1
ATOM 1549 O O . GLY A 1 200 ? 12.024 0.701 12.527 1.00 93.38 200 GLY A O 1
ATOM 1550 N N . GLY A 1 201 ? 12.105 0.441 10.299 1.00 89.75 201 GLY A N 1
ATOM 1551 C CA . GLY A 1 201 ? 12.355 1.847 10.003 1.00 89.75 201 GLY A CA 1
ATOM 1552 C C . GLY A 1 201 ? 13.812 2.273 10.168 1.00 89.75 201 GLY A C 1
ATOM 1553 O O . GLY A 1 201 ? 14.081 3.466 10.081 1.00 89.75 201 GLY A O 1
ATOM 1554 N N . ASP A 1 202 ? 14.734 1.328 10.358 1.00 93.06 202 ASP A N 1
ATOM 1555 C CA . ASP A 1 202 ? 16.175 1.579 10.340 1.00 93.06 202 ASP A CA 1
ATOM 1556 C C . ASP A 1 202 ? 16.676 1.741 8.888 1.00 93.06 202 ASP A C 1
ATOM 1558 O O . ASP A 1 202 ? 16.630 0.760 8.135 1.00 93.06 202 ASP A O 1
ATOM 1562 N N . PRO A 1 203 ? 17.119 2.941 8.460 1.00 89.38 203 PRO A N 1
ATOM 1563 C CA . PRO A 1 203 ? 17.648 3.160 7.113 1.00 89.38 203 PRO A CA 1
ATOM 1564 C C . PRO A 1 203 ? 18.998 2.472 6.873 1.00 89.38 203 PRO A C 1
ATOM 1566 O O . PRO A 1 203 ? 19.324 2.190 5.721 1.00 89.38 203 PRO A O 1
ATOM 1569 N N . ASP A 1 204 ? 19.750 2.154 7.930 1.00 92.31 204 ASP A N 1
ATOM 1570 C CA . ASP A 1 204 ? 21.090 1.558 7.846 1.00 92.31 204 ASP A CA 1
ATOM 1571 C C . ASP A 1 204 ? 21.051 0.017 7.870 1.00 92.31 204 ASP A C 1
ATOM 1573 O O . ASP A 1 204 ? 22.081 -0.661 7.941 1.00 92.31 204 ASP A O 1
ATOM 1577 N N . SER A 1 205 ? 19.851 -0.565 7.787 1.00 93.94 205 SER A N 1
ATOM 1578 C CA . SER A 1 205 ? 19.654 -2.011 7.779 1.00 93.94 205 SER A CA 1
ATOM 1579 C C . SER A 1 205 ? 20.382 -2.694 6.605 1.00 93.94 205 SER A C 1
ATOM 1581 O O . SER A 1 205 ? 20.327 -2.204 5.472 1.00 93.94 205 SER A O 1
ATOM 1583 N N . PRO A 1 206 ? 20.959 -3.901 6.800 1.00 93.31 206 PRO A N 1
ATOM 1584 C CA . PRO A 1 206 ? 21.588 -4.678 5.725 1.00 93.31 206 PRO A CA 1
ATOM 1585 C C . PRO A 1 206 ? 20.673 -4.991 4.530 1.00 93.31 206 PRO A C 1
ATOM 1587 O O . PRO A 1 206 ? 21.167 -5.352 3.462 1.00 93.31 206 PRO A O 1
ATOM 1590 N N . LEU A 1 207 ? 19.352 -4.867 4.693 1.00 92.88 207 LEU A N 1
ATOM 1591 C CA . LEU A 1 207 ? 18.366 -5.020 3.617 1.00 92.88 207 LEU A CA 1
ATOM 1592 C C . LEU A 1 207 ? 18.544 -3.963 2.513 1.00 92.88 207 LEU A C 1
ATOM 1594 O O . LEU A 1 207 ? 18.312 -4.237 1.335 1.00 92.88 207 LEU A O 1
ATOM 1598 N N . PHE A 1 208 ? 19.018 -2.773 2.881 1.00 93.12 208 PHE A N 1
ATOM 1599 C CA . PHE A 1 208 ? 19.219 -1.643 1.970 1.00 93.12 208 PHE A CA 1
ATOM 1600 C C . PHE A 1 208 ? 20.673 -1.502 1.506 1.00 93.12 208 PHE A C 1
ATOM 1602 O O . PHE A 1 208 ? 20.997 -0.607 0.729 1.00 93.12 208 PHE A O 1
ATOM 1609 N N . ALA A 1 209 ? 21.558 -2.395 1.957 1.00 86.75 209 ALA A N 1
ATOM 1610 C CA . ALA A 1 209 ? 22.947 -2.410 1.531 1.00 86.75 209 ALA A CA 1
ATOM 1611 C C . ALA A 1 209 ? 23.099 -3.005 0.120 1.00 86.75 209 ALA A C 1
ATOM 1613 O O . ALA A 1 209 ? 22.456 -3.999 -0.235 1.00 86.75 209 ALA A O 1
ATOM 1614 N N . GLY A 1 210 ? 24.027 -2.437 -0.652 1.00 79.94 210 GLY A N 1
ATOM 1615 C CA . GLY A 1 210 ? 24.374 -2.889 -2.000 1.00 79.94 210 GLY A CA 1
ATOM 1616 C C . GLY A 1 210 ? 23.713 -2.076 -3.112 1.00 79.94 210 GLY A C 1
ATOM 1617 O O . GLY A 1 210 ? 23.163 -1.002 -2.883 1.00 79.94 210 GLY A O 1
ATOM 1618 N N . GLU A 1 211 ? 23.813 -2.585 -4.339 1.00 75.88 211 GLU A N 1
ATOM 1619 C CA . GLU A 1 211 ? 23.162 -1.979 -5.499 1.00 75.88 211 GLU A CA 1
ATOM 1620 C C . GLU A 1 211 ? 21.641 -2.072 -5.341 1.00 75.88 211 GLU A C 1
ATOM 1622 O O . GLU A 1 211 ? 21.090 -3.155 -5.113 1.00 75.88 211 GLU A O 1
ATOM 1627 N N . LYS A 1 212 ? 20.971 -0.918 -5.423 1.00 73.50 212 LYS A N 1
ATOM 1628 C CA . LYS A 1 212 ? 19.519 -0.837 -5.306 1.00 73.50 212 LYS A CA 1
ATOM 1629 C C . LYS A 1 212 ? 18.884 -1.565 -6.493 1.00 73.50 212 LYS A C 1
ATOM 1631 O O . LYS A 1 212 ? 19.034 -1.152 -7.635 1.00 73.50 212 LYS A O 1
ATOM 1636 N N . LYS A 1 213 ? 18.151 -2.637 -6.203 1.00 69.19 213 LYS A N 1
ATOM 1637 C CA . LYS A 1 213 ? 17.349 -3.432 -7.145 1.00 69.19 213 LYS A CA 1
ATOM 1638 C C . LYS A 1 213 ? 16.046 -2.747 -7.536 1.00 69.19 213 LYS A C 1
ATOM 1640 O O . LYS A 1 213 ? 15.252 -3.306 -8.286 1.00 69.19 213 LYS A O 1
ATOM 1645 N N . THR A 1 214 ? 15.784 -1.580 -6.969 1.00 56.81 21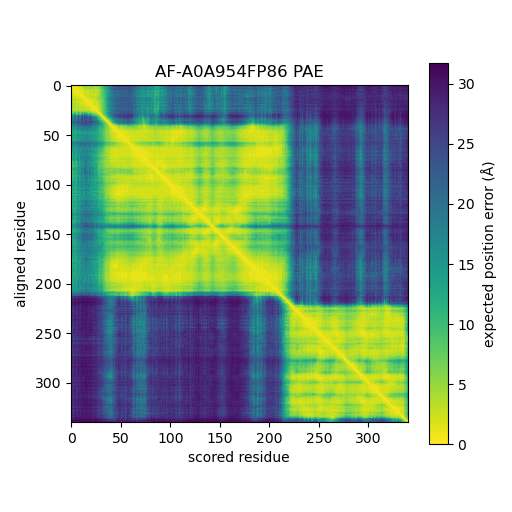4 THR A N 1
ATOM 1646 C CA . THR A 1 214 ? 14.511 -0.914 -7.127 1.00 56.81 214 THR A CA 1
ATOM 1647 C C . THR A 1 214 ? 14.340 -0.371 -8.524 1.00 56.81 214 THR A C 1
ATOM 1649 O O . THR A 1 214 ? 15.208 0.283 -9.096 1.00 56.81 214 THR A O 1
ATOM 1652 N N . VAL A 1 215 ? 13.149 -0.642 -9.049 1.00 50.47 215 VAL A N 1
ATOM 1653 C CA . VAL A 1 215 ? 12.539 0.115 -10.131 1.00 50.47 215 VAL A CA 1
ATOM 1654 C C . VAL A 1 215 ? 12.563 1.557 -9.651 1.00 50.47 215 VAL A C 1
ATOM 1656 O O . VAL A 1 215 ? 11.966 1.865 -8.616 1.00 50.47 215 VAL A O 1
ATOM 1659 N N . THR A 1 216 ? 13.301 2.418 -10.352 1.00 44.19 216 THR A N 1
ATOM 1660 C CA . THR A 1 216 ? 13.222 3.868 -10.205 1.00 44.19 216 THR A CA 1
ATOM 1661 C C . THR A 1 216 ? 11.757 4.209 -10.015 1.00 44.19 216 THR A C 1
ATOM 1663 O O . THR A 1 216 ? 10.949 3.927 -10.904 1.00 44.19 216 THR A O 1
ATOM 1666 N N . ALA A 1 217 ? 11.408 4.701 -8.821 1.00 43.06 217 ALA A N 1
ATOM 1667 C CA . ALA A 1 217 ? 10.052 5.099 -8.496 1.00 43.06 217 ALA A CA 1
ATOM 1668 C C . ALA A 1 217 ? 9.500 5.843 -9.706 1.00 43.06 217 ALA A C 1
ATOM 1670 O O . ALA A 1 217 ? 10.150 6.784 -10.161 1.00 43.06 217 ALA A O 1
ATOM 1671 N N . LEU A 1 218 ? 8.356 5.410 -10.250 1.00 43.19 218 LEU A N 1
ATOM 1672 C CA . LEU A 1 218 ? 7.659 6.216 -11.243 1.00 43.19 218 LEU A CA 1
ATOM 1673 C C . LEU A 1 218 ? 7.547 7.608 -10.633 1.00 43.19 218 LEU A C 1
ATOM 1675 O O . LEU A 1 218 ? 6.876 7.765 -9.599 1.00 43.19 218 LEU A O 1
ATOM 1679 N N . PRO A 1 219 ? 8.258 8.598 -11.190 1.00 39.84 219 PRO A N 1
ATOM 1680 C CA . PRO A 1 219 ? 8.255 9.893 -10.576 1.00 39.84 219 PRO A CA 1
ATOM 1681 C C . PRO A 1 219 ? 6.822 10.425 -10.681 1.00 39.84 219 PRO A C 1
ATOM 1683 O O . PRO A 1 219 ? 6.110 10.124 -11.650 1.00 39.84 219 PRO A O 1
ATOM 1686 N N . PRO A 1 220 ? 6.342 11.148 -9.657 1.00 39.41 220 PRO A N 1
ATOM 1687 C CA . PRO A 1 220 ? 5.015 11.752 -9.692 1.00 39.41 220 PRO A CA 1
ATOM 1688 C C . PRO A 1 220 ? 4.915 12.577 -10.971 1.00 39.41 220 PRO A C 1
ATOM 1690 O O . PRO A 1 220 ? 5.703 13.507 -11.070 1.00 39.41 220 PRO A O 1
ATOM 1693 N N . LYS A 1 221 ? 4.031 12.200 -11.924 1.00 47.19 221 LYS A N 1
ATOM 1694 C CA . LYS A 1 221 ? 3.869 12.797 -13.276 1.00 47.19 221 LYS A CA 1
ATOM 1695 C C . LYS A 1 221 ? 4.884 13.915 -13.525 1.00 47.19 221 LYS A C 1
ATOM 1697 O O . LYS A 1 221 ? 4.563 15.092 -13.357 1.00 47.19 221 LYS A O 1
ATOM 1702 N N . GLU A 1 222 ? 6.128 13.534 -13.814 1.00 55.09 222 GLU A N 1
ATOM 1703 C CA . GLU A 1 222 ? 7.182 14.514 -14.049 1.00 55.09 222 GLU A CA 1
ATOM 1704 C C . GLU A 1 222 ? 6.709 15.392 -15.197 1.00 55.09 222 GLU A C 1
ATOM 1706 O O . GLU A 1 222 ? 6.307 14.865 -16.245 1.00 55.09 222 GLU A O 1
ATOM 1711 N N . LYS A 1 223 ? 6.695 16.715 -14.976 1.00 59.41 223 LYS A N 1
ATOM 1712 C CA . LYS A 1 223 ? 6.423 17.665 -16.053 1.00 59.41 223 LYS A CA 1
ATOM 1713 C C . LYS A 1 223 ? 7.349 17.284 -17.208 1.00 59.41 223 LYS A C 1
ATOM 1715 O O . LYS A 1 223 ? 8.550 17.162 -16.973 1.00 59.41 223 LYS A O 1
ATOM 1720 N N . PRO A 1 224 ? 6.813 17.036 -18.410 1.00 70.88 224 PRO A N 1
ATOM 1721 C CA . PRO A 1 224 ? 7.625 16.518 -19.491 1.00 70.88 224 PRO A CA 1
ATOM 1722 C C . PRO A 1 224 ? 8.712 17.539 -19.831 1.00 70.88 224 PRO A C 1
ATOM 1724 O O . PRO A 1 224 ? 8.426 18.710 -20.087 1.00 70.88 224 PRO A O 1
ATOM 1727 N N . GLU A 1 225 ? 9.966 17.097 -19.789 1.00 78.75 225 GLU A N 1
ATOM 1728 C CA . GLU A 1 225 ? 11.098 17.910 -20.205 1.00 78.75 225 GLU A CA 1
ATOM 1729 C C . GLU A 1 225 ? 11.454 17.622 -21.659 1.00 78.75 225 GLU A C 1
ATOM 1731 O O . GLU A 1 225 ? 11.619 16.467 -22.067 1.00 78.75 225 GLU A O 1
ATOM 1736 N N . PHE A 1 226 ? 11.636 18.695 -22.426 1.00 85.62 226 PHE A N 1
ATOM 1737 C CA . PHE A 1 226 ? 11.989 18.630 -23.837 1.00 85.62 226 PHE A CA 1
ATOM 1738 C C . PHE A 1 226 ? 13.328 19.320 -24.104 1.00 85.62 226 PHE A C 1
ATOM 1740 O O . PHE A 1 226 ? 13.738 20.249 -23.406 1.00 85.62 226 PHE A O 1
ATOM 1747 N N . THR A 1 227 ? 14.035 18.837 -25.118 1.00 85.25 227 THR A N 1
ATOM 1748 C CA . THR A 1 227 ? 15.175 19.524 -25.733 1.00 85.25 227 THR A CA 1
ATOM 1749 C C . THR A 1 227 ? 14.696 20.764 -26.493 1.00 85.25 227 THR A C 1
ATOM 1751 O O . THR A 1 227 ? 13.511 20.881 -26.800 1.00 85.25 227 THR A O 1
ATOM 1754 N N . GLU A 1 228 ? 15.606 21.663 -26.877 1.00 79.56 228 GLU A N 1
ATOM 1755 C CA . GLU A 1 228 ? 15.269 22.805 -27.750 1.00 79.56 228 GLU A CA 1
ATOM 1756 C C . GLU A 1 228 ? 14.640 22.369 -29.086 1.00 79.56 228 GLU A C 1
ATOM 1758 O O . GLU A 1 228 ? 13.839 23.094 -29.665 1.00 79.56 228 GLU A O 1
ATOM 1763 N N . ALA A 1 229 ? 14.957 21.155 -29.551 1.00 79.94 229 ALA A N 1
ATOM 1764 C CA . ALA A 1 229 ? 14.387 20.551 -30.755 1.00 79.94 229 ALA A CA 1
ATOM 1765 C C . ALA A 1 229 ? 13.003 19.899 -30.532 1.00 79.94 229 ALA A C 1
ATOM 1767 O O . ALA A 1 229 ? 12.457 19.297 -31.455 1.00 79.94 229 ALA A O 1
ATOM 1768 N N . GLY A 1 230 ? 12.451 19.976 -29.317 1.00 82.88 230 GLY A N 1
ATOM 1769 C CA . GLY A 1 230 ? 11.129 19.455 -28.960 1.00 82.88 230 GLY A CA 1
ATOM 1770 C C . GLY A 1 230 ? 11.086 17.969 -28.592 1.00 82.88 230 GLY A C 1
ATOM 1771 O O . GLY A 1 230 ? 10.028 17.475 -28.218 1.00 82.88 230 GLY A O 1
ATOM 1772 N N . HIS A 1 231 ? 12.203 17.234 -28.661 1.00 90.00 231 HIS A N 1
ATOM 1773 C CA . HIS A 1 231 ? 12.257 15.820 -28.251 1.00 90.00 231 HIS A CA 1
ATOM 1774 C C . HIS A 1 231 ? 12.304 15.669 -26.734 1.00 90.00 231 HIS A C 1
ATOM 1776 O O . HIS A 1 231 ? 12.959 16.468 -26.069 1.00 90.00 231 HIS A O 1
ATOM 1782 N N . SER A 1 232 ? 11.683 14.618 -26.201 1.00 88.44 232 SER A N 1
ATOM 1783 C CA . SER A 1 232 ? 11.757 14.247 -24.786 1.00 88.44 232 SER A CA 1
ATOM 1784 C C . SER A 1 232 ? 13.205 14.029 -24.337 1.00 88.44 232 SER A C 1
ATOM 1786 O O . SER A 1 232 ? 14.013 13.461 -25.078 1.00 88.44 232 SER A O 1
ATOM 1788 N N . LYS A 1 233 ? 13.519 14.480 -23.119 1.00 86.94 233 LYS A N 1
ATOM 1789 C CA . LYS A 1 233 ? 14.801 14.220 -22.449 1.00 86.94 233 LYS A CA 1
ATOM 1790 C C . LYS A 1 233 ? 14.856 12.876 -21.710 1.00 86.94 233 LYS A C 1
ATOM 1792 O O . LYS A 1 233 ? 15.901 12.556 -21.150 1.00 86.94 233 LYS A O 1
ATOM 1797 N N . ASP A 1 234 ? 13.764 12.111 -21.690 1.00 84.75 234 ASP A N 1
ATOM 1798 C CA . ASP A 1 234 ? 13.722 10.805 -21.027 1.00 84.75 234 ASP A CA 1
ATOM 1799 C C . ASP A 1 234 ? 14.749 9.844 -21.664 1.00 84.75 234 ASP A C 1
ATOM 1801 O O . ASP A 1 234 ? 14.874 9.777 -22.892 1.00 84.75 234 ASP A O 1
ATOM 1805 N N . THR A 1 235 ? 15.498 9.101 -20.839 1.00 86.12 235 THR A N 1
ATOM 1806 C CA . THR A 1 235 ? 16.484 8.124 -21.336 1.00 86.12 235 THR A CA 1
ATOM 1807 C C . THR A 1 235 ? 15.789 6.895 -21.920 1.00 86.12 235 THR A C 1
ATOM 1809 O O . THR A 1 235 ? 14.663 6.570 -21.543 1.00 86.12 235 THR A O 1
ATOM 1812 N N . LEU A 1 236 ? 16.440 6.183 -22.846 1.00 85.06 236 LEU A N 1
ATOM 1813 C CA . LEU A 1 236 ? 15.812 5.026 -23.495 1.00 85.06 236 LEU A CA 1
ATOM 1814 C C . LEU A 1 236 ? 15.552 3.880 -22.516 1.00 85.06 236 LEU A C 1
ATOM 1816 O O . LEU A 1 236 ? 14.554 3.183 -22.669 1.00 85.06 236 LEU A O 1
ATOM 1820 N N . GLU A 1 237 ? 16.385 3.739 -21.488 1.00 77.69 237 GLU A N 1
ATOM 1821 C CA . GLU A 1 237 ? 16.198 2.771 -20.408 1.00 77.69 237 GLU A CA 1
ATOM 1822 C C . GLU A 1 237 ? 14.908 3.067 -19.630 1.00 77.69 237 GLU A C 1
ATOM 1824 O O . GLU A 1 237 ? 14.095 2.170 -19.410 1.00 77.69 237 GLU A O 1
ATOM 1829 N N . LEU A 1 238 ? 14.673 4.340 -19.290 1.00 77.19 238 LEU A N 1
ATOM 1830 C CA . LEU A 1 238 ? 13.459 4.785 -18.603 1.00 77.19 238 LEU A CA 1
ATOM 1831 C C . LEU A 1 238 ? 12.213 4.591 -19.474 1.00 77.19 238 LEU A C 1
ATOM 1833 O O . LEU A 1 238 ? 11.169 4.162 -18.986 1.00 77.19 238 LEU A O 1
ATOM 1837 N N . VAL A 1 239 ? 12.312 4.900 -20.769 1.00 85.19 239 VAL A N 1
ATOM 1838 C CA . VAL A 1 239 ? 11.216 4.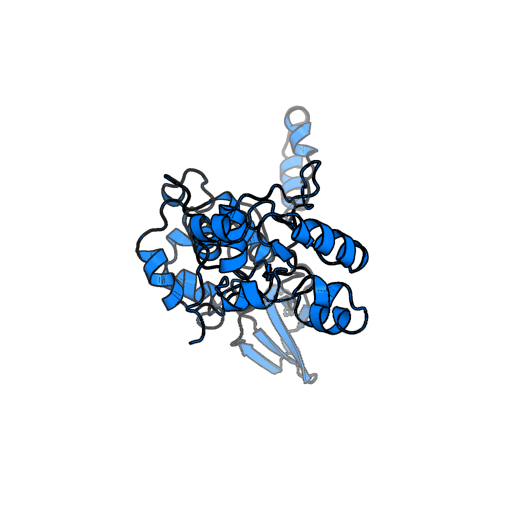688 -21.725 1.00 85.19 239 VAL A CA 1
ATOM 1839 C C . VAL A 1 239 ? 10.892 3.198 -21.834 1.00 85.19 239 VAL A C 1
ATOM 1841 O O . VAL A 1 239 ? 9.725 2.825 -21.740 1.00 85.19 239 VAL A O 1
ATOM 1844 N N . HIS A 1 240 ? 11.909 2.348 -21.992 1.00 81.62 240 HIS A N 1
ATOM 1845 C CA . HIS A 1 240 ? 11.749 0.900 -22.107 1.00 81.62 240 HIS A CA 1
ATOM 1846 C C . HIS A 1 240 ? 11.076 0.308 -20.866 1.00 81.62 240 HIS A C 1
ATOM 1848 O O . HIS A 1 240 ? 10.112 -0.450 -20.979 1.00 81.62 240 HIS A O 1
ATOM 1854 N N . GLN A 1 241 ? 11.524 0.727 -19.683 1.00 72.69 241 GLN A N 1
ATOM 1855 C CA . GLN A 1 241 ? 10.935 0.351 -18.403 1.00 72.69 241 GLN A CA 1
ATOM 1856 C C . GLN A 1 241 ? 9.467 0.787 -18.309 1.00 72.69 241 GLN A C 1
ATOM 1858 O O . GLN A 1 241 ? 8.597 -0.036 -18.041 1.00 72.69 241 GLN A O 1
ATOM 1863 N N . ARG A 1 242 ? 9.153 2.053 -18.625 1.00 78.31 242 ARG A N 1
ATOM 1864 C CA . ARG A 1 242 ? 7.774 2.569 -18.570 1.00 78.31 242 ARG A CA 1
ATOM 1865 C C . ARG A 1 242 ? 6.822 1.825 -19.513 1.00 78.31 242 ARG A C 1
ATOM 1867 O O . ARG A 1 242 ? 5.665 1.602 -19.151 1.00 78.31 242 ARG A O 1
ATOM 1874 N N . VAL A 1 243 ? 7.292 1.452 -20.704 1.00 81.19 243 VAL A N 1
ATOM 1875 C CA . VAL A 1 243 ? 6.515 0.664 -21.676 1.00 81.19 243 VAL A CA 1
ATOM 1876 C C . VAL A 1 243 ? 6.315 -0.770 -21.174 1.00 81.19 243 VAL A C 1
ATOM 1878 O O . VAL A 1 243 ? 5.185 -1.249 -21.170 1.00 81.19 243 VAL A O 1
ATOM 1881 N N . THR A 1 244 ? 7.369 -1.413 -20.662 1.00 74.06 244 THR A N 1
ATOM 1882 C CA . THR A 1 244 ? 7.316 -2.783 -20.112 1.00 74.06 244 THR A CA 1
ATOM 1883 C C . THR A 1 244 ? 6.381 -2.883 -18.904 1.00 74.06 244 THR A C 1
ATOM 1885 O O . THR A 1 244 ? 5.591 -3.817 -18.798 1.00 74.06 244 THR A O 1
ATOM 1888 N N . ASP A 1 245 ? 6.405 -1.879 -18.027 1.00 70.31 245 ASP A N 1
ATOM 1889 C CA . ASP A 1 245 ? 5.563 -1.811 -16.828 1.00 70.31 245 ASP A CA 1
ATOM 1890 C C . ASP A 1 245 ? 4.105 -1.411 -17.141 1.00 70.31 245 ASP A C 1
ATOM 1892 O O . ASP A 1 245 ? 3.275 -1.282 -16.239 1.00 70.31 245 ASP A O 1
ATOM 1896 N N . GLY A 1 246 ? 3.774 -1.143 -18.412 1.00 73.50 246 GLY A N 1
ATOM 1897 C CA . GLY A 1 246 ? 2.446 -0.697 -18.844 1.00 73.50 246 GLY A CA 1
ATOM 1898 C C . GLY A 1 246 ? 2.060 0.696 -18.331 1.00 73.50 246 GLY A C 1
ATOM 1899 O O . GLY A 1 246 ? 0.876 1.060 -18.312 1.00 73.50 246 GLY A O 1
ATOM 1900 N N . THR A 1 247 ? 3.040 1.486 -17.890 1.00 69.75 247 THR A N 1
ATOM 1901 C CA . THR A 1 247 ? 2.850 2.821 -17.298 1.00 69.75 247 THR A CA 1
ATOM 1902 C C . THR A 1 247 ? 2.975 3.941 -18.327 1.00 69.75 247 THR A C 1
ATOM 1904 O O . THR A 1 247 ? 2.453 5.031 -18.099 1.00 69.75 247 THR A O 1
ATOM 1907 N N . ALA A 1 248 ? 3.560 3.649 -19.490 1.00 81.75 248 ALA A N 1
ATOM 1908 C CA . ALA A 1 248 ? 3.527 4.468 -20.694 1.00 81.75 248 ALA A CA 1
ATOM 1909 C C . ALA A 1 248 ? 3.094 3.635 -21.908 1.00 81.75 248 ALA A C 1
ATOM 1911 O O . ALA A 1 248 ? 3.093 2.407 -21.869 1.00 81.75 248 ALA A O 1
ATOM 1912 N N . VAL A 1 249 ? 2.730 4.318 -22.991 1.00 87.19 249 VAL A N 1
ATOM 1913 C CA . VAL A 1 249 ? 2.442 3.693 -24.287 1.00 87.19 249 VAL A CA 1
ATOM 1914 C C . VAL A 1 249 ? 3.481 4.125 -25.300 1.00 87.19 249 VAL A C 1
ATOM 1916 O O . VAL A 1 249 ? 3.844 5.298 -25.354 1.00 87.19 249 VAL A O 1
ATOM 1919 N N . LEU A 1 250 ? 3.933 3.179 -26.117 1.00 91.81 250 LEU A N 1
ATOM 1920 C CA . LEU A 1 250 ? 4.779 3.454 -27.265 1.00 91.81 250 LEU A CA 1
ATOM 1921 C C . LEU A 1 250 ? 3.900 3.593 -28.513 1.00 91.81 250 LEU A C 1
ATOM 1923 O O . LEU A 1 250 ? 3.122 2.700 -28.825 1.00 91.81 250 LEU A O 1
ATOM 1927 N N . LEU A 1 251 ? 3.994 4.721 -29.208 1.00 91.38 251 LEU A N 1
ATOM 1928 C CA . LEU A 1 251 ? 3.245 5.033 -30.421 1.00 91.38 251 LEU A CA 1
ATOM 1929 C C . LEU A 1 251 ? 4.199 5.057 -31.616 1.00 91.38 251 LEU A C 1
ATOM 1931 O O . LEU A 1 251 ? 5.133 5.866 -31.663 1.00 91.38 251 LEU A O 1
ATOM 1935 N N . ASP A 1 252 ? 3.934 4.198 -32.594 1.00 92.56 252 ASP A N 1
ATOM 1936 C CA . ASP A 1 252 ? 4.663 4.159 -33.856 1.00 92.56 252 ASP A CA 1
ATOM 1937 C C . ASP A 1 252 ? 3.918 4.975 -34.916 1.00 92.56 252 ASP A C 1
ATOM 1939 O O . ASP A 1 252 ? 2.807 4.624 -35.326 1.00 92.56 252 ASP A O 1
ATOM 1943 N N . VAL A 1 253 ? 4.551 6.064 -35.361 1.00 91.44 253 VAL A N 1
ATOM 1944 C CA . VAL A 1 253 ? 3.991 6.993 -36.358 1.00 91.44 253 VAL A CA 1
ATOM 1945 C C . VAL A 1 253 ? 4.662 6.878 -37.722 1.00 91.44 253 VAL A C 1
ATOM 1947 O O . VAL A 1 253 ? 4.579 7.793 -38.551 1.00 91.44 253 VAL A O 1
ATOM 1950 N N . ARG A 1 254 ? 5.374 5.769 -37.952 1.00 93.00 254 ARG A N 1
ATOM 1951 C CA . ARG A 1 254 ? 5.893 5.400 -39.272 1.00 93.00 254 ARG A CA 1
ATOM 1952 C C . ARG A 1 254 ? 4.759 5.073 -40.241 1.00 93.00 254 ARG A C 1
ATOM 1954 O O . ARG A 1 254 ? 3.608 4.943 -39.842 1.00 93.00 254 ARG A O 1
ATOM 1961 N N . GLU A 1 255 ? 5.078 4.957 -41.525 1.00 92.19 255 GLU A N 1
ATOM 1962 C CA . GLU A 1 255 ? 4.084 4.556 -42.522 1.00 92.19 255 GLU A CA 1
ATOM 1963 C C . GLU A 1 255 ? 3.855 3.037 -42.500 1.00 92.19 255 GLU A C 1
ATOM 1965 O O . GLU A 1 255 ? 4.683 2.261 -42.018 1.00 92.19 255 GLU A O 1
ATOM 1970 N N . GLU A 1 256 ? 2.734 2.597 -43.069 1.00 90.38 256 GLU A N 1
ATOM 1971 C CA . GLU A 1 256 ? 2.307 1.191 -43.065 1.00 90.38 256 GLU A CA 1
ATOM 1972 C C . GLU A 1 256 ? 3.351 0.235 -43.662 1.00 90.38 256 GLU A C 1
ATOM 1974 O O . GLU A 1 256 ? 3.555 -0.866 -43.151 1.00 90.38 256 GLU A O 1
ATOM 1979 N N . SER A 1 257 ? 4.070 0.661 -44.703 1.00 87.75 257 SER A N 1
ATOM 1980 C CA . SER A 1 257 ? 5.147 -0.134 -45.302 1.00 87.75 257 SER A CA 1
ATOM 1981 C C . SER A 1 257 ? 6.302 -0.391 -44.328 1.00 87.75 257 SER A C 1
ATOM 1983 O O . SER A 1 257 ? 6.873 -1.477 -44.326 1.00 87.75 257 SER A O 1
ATOM 1985 N N . GLU A 1 258 ? 6.637 0.590 -43.484 1.00 88.94 258 GLU A N 1
ATOM 1986 C CA . GLU A 1 258 ? 7.689 0.456 -42.470 1.00 88.94 258 GLU A CA 1
ATOM 1987 C C . GLU A 1 258 ? 7.227 -0.441 -41.316 1.00 88.94 258 GLU A C 1
ATOM 1989 O O . GLU A 1 258 ? 8.009 -1.256 -40.832 1.00 88.94 258 GLU A O 1
ATOM 1994 N N . TRP A 1 259 ? 5.959 -0.335 -40.908 1.00 86.81 259 TRP A N 1
ATOM 1995 C CA . TRP A 1 259 ? 5.363 -1.198 -39.884 1.00 86.81 259 TRP A CA 1
ATOM 1996 C C . TRP A 1 259 ? 5.360 -2.675 -40.303 1.00 86.81 259 TRP A C 1
ATOM 1998 O O . TRP A 1 259 ? 5.772 -3.545 -39.532 1.00 86.81 259 TRP A O 1
ATOM 2008 N N . LYS A 1 260 ? 4.965 -2.953 -41.554 1.00 86.44 260 LYS A N 1
ATOM 2009 C CA . LYS A 1 260 ? 4.965 -4.308 -42.132 1.00 86.44 260 LYS A CA 1
ATOM 2010 C C . LYS A 1 260 ? 6.367 -4.895 -42.272 1.00 86.44 260 LYS A C 1
ATOM 2012 O O . LYS A 1 260 ? 6.535 -6.097 -42.121 1.00 86.44 260 LYS A O 1
ATOM 2017 N N . SER A 1 261 ? 7.377 -4.060 -42.531 1.00 82.94 261 SER A N 1
ATOM 2018 C CA . SER A 1 261 ? 8.775 -4.513 -42.609 1.00 82.94 261 SER A CA 1
ATOM 2019 C C . SER A 1 261 ? 9.381 -4.901 -41.253 1.00 82.94 261 SER A C 1
ATOM 2021 O O . SER A 1 261 ? 10.441 -5.519 -41.214 1.00 82.94 261 SER A O 1
ATOM 2023 N N . GLY A 1 262 ? 8.723 -4.526 -40.153 1.00 84.69 262 GLY A N 1
ATOM 2024 C CA . GLY A 1 262 ? 9.167 -4.790 -38.792 1.00 84.69 262 GLY A CA 1
ATOM 2025 C C . GLY A 1 262 ? 8.742 -3.674 -37.841 1.00 84.69 262 GLY A C 1
ATOM 2026 O O . GLY A 1 262 ? 8.906 -2.478 -38.121 1.00 84.69 262 GLY A O 1
ATOM 2027 N N . HIS A 1 263 ? 8.211 -4.058 -36.686 1.00 88.69 263 HIS A N 1
ATOM 2028 C CA . HIS A 1 263 ? 7.735 -3.134 -35.663 1.00 88.69 263 HIS A CA 1
ATOM 2029 C C . HIS A 1 263 ? 8.018 -3.651 -34.254 1.00 88.69 263 HIS A C 1
ATOM 2031 O O . HIS A 1 263 ? 8.393 -4.805 -34.059 1.00 88.69 263 HIS A O 1
ATOM 2037 N N . LEU A 1 264 ? 7.889 -2.761 -33.273 1.00 88.62 264 LEU A N 1
ATOM 2038 C CA . LEU A 1 264 ? 8.059 -3.100 -31.863 1.00 88.62 264 LEU A CA 1
ATOM 2039 C C . LEU A 1 264 ? 6.765 -3.741 -31.351 1.00 88.62 264 LEU A C 1
ATOM 2041 O O . LEU A 1 264 ? 5.685 -3.226 -31.628 1.00 88.62 264 LEU A O 1
ATOM 2045 N N . ALA A 1 265 ? 6.876 -4.855 -30.629 1.00 85.56 265 ALA A N 1
ATOM 2046 C CA . ALA A 1 265 ? 5.734 -5.670 -30.206 1.00 85.56 265 ALA A CA 1
ATOM 2047 C C . ALA A 1 265 ? 4.752 -4.899 -29.308 1.00 85.56 265 ALA A C 1
ATOM 2049 O O . ALA A 1 265 ? 3.542 -5.060 -29.434 1.00 85.56 265 ALA A O 1
ATOM 2050 N N . ASP A 1 266 ? 5.276 -4.018 -28.455 1.00 84.62 266 ASP A N 1
ATOM 2051 C CA . ASP A 1 266 ? 4.489 -3.235 -27.494 1.00 84.62 266 ASP A CA 1
ATOM 2052 C C . ASP A 1 266 ? 4.048 -1.865 -28.047 1.00 84.62 266 ASP A C 1
ATOM 2054 O O . ASP A 1 266 ? 3.516 -1.029 -27.311 1.00 84.62 266 ASP A O 1
ATOM 2058 N N . ALA A 1 267 ? 4.288 -1.597 -29.339 1.00 88.69 267 ALA A N 1
ATOM 2059 C CA . ALA A 1 267 ? 3.910 -0.336 -29.965 1.00 88.69 267 ALA A CA 1
ATOM 2060 C C . ALA A 1 267 ? 2.469 -0.352 -30.491 1.00 88.69 267 ALA A C 1
ATOM 2062 O O . ALA A 1 267 ? 2.003 -1.300 -31.118 1.00 88.69 267 ALA A O 1
ATOM 2063 N N . VAL A 1 268 ? 1.772 0.764 -30.308 1.00 89.75 268 VAL A N 1
ATOM 2064 C CA . VAL A 1 268 ? 0.502 1.055 -30.969 1.00 89.75 268 VAL A CA 1
ATOM 2065 C C . VAL A 1 268 ? 0.805 1.683 -32.324 1.00 89.75 268 VAL A C 1
ATOM 2067 O O . VAL A 1 268 ? 1.463 2.719 -32.399 1.00 89.75 268 VAL A O 1
ATOM 2070 N N . PHE A 1 269 ? 0.307 1.083 -33.403 1.00 90.44 269 PHE A N 1
ATOM 2071 C CA . PHE A 1 269 ? 0.482 1.627 -34.748 1.00 90.44 269 PHE A CA 1
ATOM 2072 C C . PHE A 1 269 ? -0.531 2.732 -35.055 1.00 90.44 269 PHE A C 1
ATOM 2074 O O . PHE A 1 269 ? -1.747 2.527 -34.952 1.00 90.44 269 PHE A O 1
ATOM 2081 N N . SER A 1 270 ? -0.050 3.908 -35.457 1.00 88.88 270 SER A N 1
ATOM 2082 C CA . SER A 1 270 ? -0.877 5.004 -35.976 1.00 88.88 270 SER A CA 1
ATOM 2083 C C . SER A 1 270 ? -0.045 5.894 -36.902 1.00 88.88 270 SER A C 1
ATOM 2085 O O . SER A 1 270 ? 0.654 6.784 -36.420 1.00 88.88 270 SER A O 1
ATOM 2087 N N . PRO A 1 271 ? -0.102 5.686 -38.229 1.00 90.19 271 PRO A N 1
ATOM 2088 C CA . PRO A 1 271 ? 0.761 6.398 -39.161 1.00 90.19 271 PRO A CA 1
ATOM 2089 C C . PRO A 1 271 ? 0.461 7.899 -39.161 1.00 90.19 271 PRO A C 1
ATOM 2091 O O . PRO A 1 271 ? -0.694 8.325 -39.048 1.00 90.19 271 PRO A O 1
ATOM 2094 N N . LEU A 1 272 ? 1.502 8.725 -39.319 1.00 87.50 272 LEU A N 1
ATOM 2095 C CA . LEU A 1 272 ? 1.352 10.184 -39.296 1.00 87.50 272 LEU A CA 1
ATOM 2096 C C . LEU A 1 272 ? 0.402 10.688 -40.395 1.00 87.50 272 LEU A C 1
ATOM 2098 O O . LEU A 1 272 ? -0.333 11.652 -40.179 1.00 87.50 272 LEU A O 1
ATOM 2102 N N . SER A 1 273 ? 0.396 10.032 -41.556 1.00 87.12 273 SER A N 1
ATOM 2103 C CA . SER A 1 273 ? -0.533 10.306 -42.656 1.00 87.12 273 SER A CA 1
ATOM 2104 C C . SER A 1 273 ? -2.003 10.195 -42.225 1.00 87.12 273 SER A C 1
ATOM 2106 O O . SER A 1 273 ? -2.786 11.100 -42.513 1.00 87.12 273 SER A O 1
ATOM 2108 N N . ALA A 1 274 ? -2.361 9.166 -41.451 1.00 84.31 274 ALA A N 1
ATOM 2109 C CA . ALA A 1 274 ? -3.710 8.992 -40.906 1.00 84.31 274 ALA A CA 1
ATOM 2110 C C . ALA A 1 274 ? -4.040 10.006 -39.799 1.00 84.31 274 ALA A C 1
ATOM 2112 O O . ALA A 1 274 ? -5.185 10.428 -39.676 1.00 84.31 274 ALA A O 1
ATOM 2113 N N . MET A 1 275 ? -3.053 10.453 -39.018 1.00 80.12 275 MET A N 1
ATOM 2114 C CA . MET A 1 275 ? -3.275 11.468 -37.975 1.00 80.12 275 MET A CA 1
ATOM 2115 C C . MET A 1 275 ? -3.527 12.877 -38.524 1.00 80.12 275 MET A C 1
ATOM 2117 O O . MET A 1 275 ? -4.118 13.706 -37.833 1.00 80.12 275 MET A O 1
ATOM 2121 N N . LYS A 1 276 ? -3.107 13.162 -39.763 1.00 80.25 276 LYS A N 1
ATOM 2122 C CA 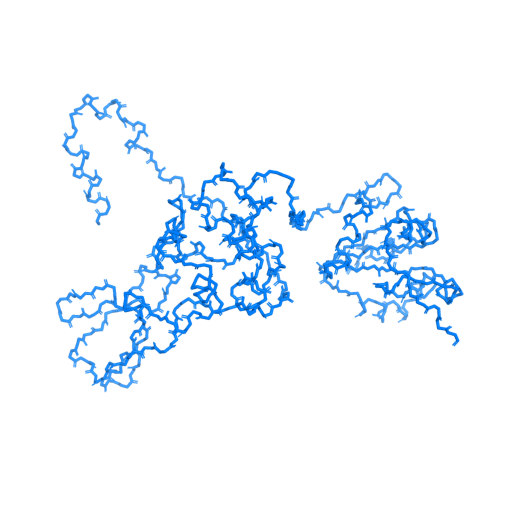. LYS A 1 276 ? -3.413 14.431 -40.446 1.00 80.25 276 LYS A CA 1
ATOM 2123 C C . LYS A 1 276 ? -4.858 14.496 -40.949 1.00 80.25 276 LYS A C 1
ATOM 2125 O O . LYS A 1 276 ? -5.374 15.593 -41.163 1.00 80.25 276 LYS A O 1
ATOM 2130 N N . ASP A 1 277 ? -5.520 13.351 -41.108 1.00 81.50 277 ASP A N 1
ATOM 2131 C CA . ASP A 1 277 ? -6.939 13.283 -41.441 1.00 81.50 277 ASP A CA 1
ATOM 2132 C C . ASP A 1 277 ? -7.810 13.426 -40.179 1.00 81.50 277 ASP A C 1
ATOM 2134 O O . ASP A 1 277 ? -7.774 12.605 -39.260 1.00 81.50 277 ASP A O 1
ATOM 2138 N N . LYS A 1 278 ? -8.643 14.474 -40.143 1.00 66.94 278 LYS A N 1
ATOM 2139 C CA . LYS A 1 278 ? -9.512 14.783 -38.995 1.00 66.94 278 LYS A CA 1
ATOM 2140 C C . LYS A 1 278 ? -10.529 13.678 -38.701 1.00 66.94 278 LYS A C 1
ATOM 2142 O O . LYS A 1 278 ? -10.911 13.522 -37.542 1.00 66.94 278 LYS A O 1
ATOM 2147 N N . ASN A 1 279 ? -10.953 12.922 -39.714 1.00 69.12 279 ASN A N 1
ATOM 2148 C CA . ASN A 1 279 ? -11.914 11.833 -39.532 1.00 69.12 279 ASN A CA 1
ATOM 2149 C C . ASN A 1 279 ? -11.265 10.635 -38.823 1.00 69.12 279 ASN A C 1
ATOM 2151 O O . ASN A 1 279 ? -11.860 10.050 -37.917 1.00 69.12 279 ASN A O 1
ATOM 2155 N N . SER A 1 280 ? -10.013 10.336 -39.167 1.00 73.31 280 SER A N 1
ATOM 2156 C CA . SER A 1 280 ? -9.233 9.229 -38.603 1.00 73.31 280 SER A CA 1
ATOM 2157 C C . SER A 1 280 ? -8.625 9.540 -37.226 1.00 73.31 280 SER A C 1
ATOM 2159 O O . SER A 1 280 ? -8.410 8.630 -36.423 1.00 73.31 280 SER A O 1
ATOM 2161 N N . LEU A 1 281 ? -8.405 10.820 -36.902 1.00 72.94 281 LEU A N 1
ATOM 2162 C CA . LEU A 1 281 ? -7.803 11.252 -35.634 1.00 72.94 281 LEU A CA 1
ATOM 2163 C C . LEU A 1 281 ? -8.599 10.797 -34.398 1.00 72.94 281 LEU A C 1
ATOM 2165 O O . LEU A 1 281 ? -8.013 10.378 -33.405 1.00 72.94 281 LEU A O 1
ATOM 2169 N N . SER A 1 282 ? -9.931 10.841 -34.454 1.00 72.81 282 SER A N 1
ATOM 2170 C CA . SER A 1 282 ? -10.796 10.437 -33.333 1.00 72.81 282 SER A CA 1
ATOM 2171 C C . SER A 1 282 ? -10.639 8.955 -32.958 1.00 72.81 282 SER A C 1
ATOM 2173 O O . SER A 1 282 ? -10.545 8.618 -31.778 1.00 72.81 282 SER A O 1
ATOM 2175 N N . ALA A 1 283 ? -10.528 8.079 -33.959 1.00 73.31 283 ALA A N 1
ATOM 2176 C CA . ALA A 1 283 ? -10.313 6.647 -33.775 1.00 73.31 283 ALA A CA 1
ATOM 2177 C C . ALA A 1 283 ? -8.909 6.331 -33.235 1.00 73.31 283 ALA A C 1
ATOM 2179 O O . ALA A 1 283 ? -8.733 5.359 -32.504 1.00 73.31 283 ALA A O 1
ATOM 2180 N N . ILE A 1 284 ? -7.915 7.154 -33.576 1.00 74.31 284 ILE A N 1
ATOM 2181 C CA . ILE A 1 284 ? -6.545 7.039 -33.059 1.00 74.31 284 ILE A CA 1
ATOM 2182 C C . ILE A 1 284 ? -6.494 7.468 -31.591 1.00 74.31 284 ILE A C 1
ATOM 2184 O O . ILE A 1 284 ? -5.947 6.747 -30.762 1.00 74.31 284 ILE A O 1
ATOM 2188 N N . LEU A 1 285 ? -7.134 8.590 -31.248 1.00 73.69 285 LEU A N 1
ATOM 2189 C CA . LEU A 1 285 ? -7.232 9.062 -29.866 1.00 73.69 285 LEU A CA 1
ATOM 2190 C C . LEU A 1 285 ? -7.916 8.037 -28.951 1.00 73.69 285 LEU A C 1
ATOM 2192 O O . LEU A 1 285 ? -7.476 7.849 -27.825 1.00 73.69 285 LEU A O 1
ATOM 2196 N N . ALA A 1 286 ? -8.926 7.315 -29.445 1.00 76.50 286 ALA A N 1
ATOM 2197 C CA . ALA A 1 286 ? -9.588 6.251 -28.685 1.00 76.50 286 ALA A CA 1
ATOM 2198 C C . ALA A 1 286 ? -8.664 5.068 -28.324 1.00 76.50 286 ALA A C 1
ATOM 2200 O O . ALA A 1 286 ? -8.962 4.328 -27.390 1.00 76.50 286 ALA A O 1
ATOM 2201 N N . LYS A 1 287 ? -7.547 4.882 -29.044 1.00 74.94 287 LYS A N 1
ATOM 2202 C CA . LYS A 1 287 ? -6.546 3.840 -28.754 1.00 74.94 287 LYS A CA 1
ATOM 2203 C C . LYS A 1 287 ? -5.505 4.282 -27.724 1.00 74.94 287 LYS A C 1
ATOM 2205 O O . LYS A 1 287 ? -4.784 3.436 -27.200 1.00 74.94 287 LYS A O 1
ATOM 2210 N N . LEU A 1 288 ? -5.391 5.584 -27.452 1.00 77.56 288 LEU A N 1
ATOM 2211 C CA . LEU A 1 288 ? -4.387 6.129 -26.544 1.00 77.56 288 LEU A CA 1
ATOM 2212 C C . LEU A 1 288 ? -4.971 6.290 -25.131 1.00 77.56 288 LEU A C 1
ATOM 2214 O O . LEU A 1 288 ? -6.032 6.890 -24.966 1.00 77.56 288 LEU A O 1
ATOM 2218 N N . PRO A 1 289 ? -4.295 5.792 -24.082 1.00 69.62 289 PRO A N 1
ATOM 2219 C CA . PRO A 1 289 ? -4.792 5.926 -22.722 1.00 69.62 289 PRO A CA 1
ATOM 2220 C C . PRO A 1 289 ? -4.637 7.360 -22.215 1.00 69.62 289 PRO A C 1
ATOM 2222 O O . PRO A 1 289 ? -3.545 7.931 -22.203 1.00 69.62 289 PRO A O 1
ATOM 2225 N N . MET A 1 290 ? -5.734 7.926 -21.716 1.00 68.75 290 MET A N 1
ATOM 2226 C CA . MET A 1 290 ? -5.720 9.238 -21.079 1.00 68.75 290 MET A CA 1
ATOM 2227 C C . MET A 1 290 ? -5.004 9.153 -19.721 1.00 68.75 290 MET A C 1
ATOM 2229 O O . MET A 1 290 ? -5.323 8.310 -18.885 1.00 68.75 290 MET A O 1
ATOM 2233 N N . GLY A 1 291 ? -4.022 10.029 -19.491 1.00 67.00 291 GLY A N 1
ATOM 2234 C CA . GLY A 1 291 ? -3.312 10.137 -18.211 1.00 67.00 291 GLY A CA 1
ATOM 2235 C C . GLY A 1 291 ? -2.011 9.337 -18.077 1.00 67.00 291 GLY A C 1
ATOM 2236 O O . GLY A 1 291 ? -1.360 9.488 -17.040 1.00 67.00 291 GLY A O 1
ATOM 2237 N N . LYS A 1 292 ? -1.607 8.571 -19.100 1.00 78.25 292 LYS A N 1
ATOM 2238 C CA . LYS A 1 292 ? -0.274 7.946 -19.206 1.00 78.25 292 LYS A CA 1
ATOM 2239 C C . LYS A 1 292 ? 0.613 8.719 -20.199 1.00 78.25 292 LYS A C 1
ATOM 2241 O O . LYS A 1 292 ? 0.069 9.276 -21.154 1.00 78.25 292 LYS A O 1
ATOM 2246 N N . PRO A 1 293 ? 1.948 8.737 -20.022 1.00 84.56 293 PRO A N 1
ATOM 2247 C CA . PRO A 1 293 ? 2.864 9.221 -21.049 1.00 84.56 293 PRO A CA 1
ATOM 2248 C C . PRO A 1 293 ? 2.735 8.406 -22.340 1.00 84.56 293 PRO A C 1
ATOM 2250 O O . PRO A 1 293 ? 2.688 7.174 -22.303 1.00 84.56 293 PRO A O 1
ATOM 2253 N N . VAL A 1 294 ? 2.707 9.090 -23.480 1.00 89.31 294 VAL A N 1
ATOM 2254 C CA . VAL A 1 294 ? 2.701 8.480 -24.812 1.00 89.31 294 VAL A CA 1
ATOM 2255 C C . VAL A 1 294 ? 4.013 8.831 -25.498 1.00 89.31 294 VAL A C 1
ATOM 2257 O O . VAL A 1 294 ? 4.209 9.955 -25.960 1.00 89.31 294 VAL A O 1
ATOM 2260 N N . TYR A 1 295 ? 4.922 7.866 -25.561 1.00 92.06 295 TYR A N 1
ATOM 2261 C CA . TYR A 1 295 ? 6.185 8.016 -26.264 1.00 92.06 295 TYR A CA 1
ATOM 2262 C C . TYR A 1 295 ? 5.998 7.798 -27.747 1.00 92.06 295 TYR A C 1
ATOM 2264 O O . TYR A 1 295 ? 5.550 6.738 -28.167 1.00 92.06 295 TYR A O 1
ATOM 2272 N N . VAL A 1 296 ? 6.372 8.785 -28.550 1.00 92.62 296 VAL A N 1
ATOM 2273 C CA . VAL A 1 296 ? 6.168 8.726 -29.997 1.00 92.62 296 VAL A CA 1
ATOM 2274 C C . VAL A 1 296 ? 7.496 8.504 -30.687 1.00 92.62 296 VAL A C 1
ATOM 2276 O O . VAL A 1 296 ? 8.423 9.290 -30.502 1.00 92.62 296 VAL A O 1
ATOM 2279 N N . HIS A 1 297 ? 7.587 7.479 -31.528 1.00 93.56 297 HIS A N 1
ATOM 2280 C CA . HIS A 1 297 ? 8.772 7.239 -32.341 1.00 93.56 297 HIS A CA 1
ATOM 2281 C C . HIS A 1 297 ? 8.436 7.142 -33.824 1.00 93.56 297 HIS A C 1
ATOM 2283 O O . HIS A 1 297 ? 7.307 6.896 -34.240 1.00 93.56 297 HIS A O 1
ATOM 2289 N N . CYS A 1 298 ? 9.459 7.350 -34.647 1.00 90.38 298 CYS A N 1
ATOM 2290 C CA . CYS A 1 298 ? 9.379 7.094 -36.078 1.00 90.38 298 CYS A CA 1
ATOM 2291 C C . CYS A 1 298 ? 10.697 6.478 -36.565 1.00 90.38 298 CYS A C 1
ATOM 2293 O O . CYS A 1 298 ? 11.348 5.741 -35.825 1.00 90.38 298 CYS A O 1
ATOM 2295 N N . HIS A 1 299 ? 11.132 6.792 -37.786 1.00 87.19 299 HIS A N 1
ATOM 2296 C CA . HIS A 1 299 ? 12.448 6.378 -38.273 1.00 87.19 299 HIS A CA 1
ATOM 2297 C C . HIS A 1 299 ? 13.611 7.216 -37.707 1.00 87.19 299 HIS A C 1
ATOM 2299 O O . HIS A 1 299 ? 14.659 6.663 -37.408 1.00 87.19 299 HIS A O 1
ATOM 2305 N N . ALA A 1 300 ? 13.438 8.536 -37.541 1.00 83.19 300 ALA A N 1
ATOM 2306 C CA . ALA A 1 300 ? 14.534 9.457 -37.183 1.00 83.19 300 ALA A CA 1
ATOM 2307 C C . ALA A 1 300 ? 14.102 10.656 -36.302 1.00 83.19 300 ALA A C 1
ATOM 2309 O O . ALA A 1 300 ? 14.748 11.698 -36.291 1.00 83.19 300 ALA A O 1
ATOM 2310 N N . GLY A 1 301 ? 12.965 10.552 -35.612 1.00 81.94 301 GLY A N 1
ATOM 2311 C CA . GLY A 1 301 ? 12.440 11.574 -34.691 1.00 81.94 301 GLY A CA 1
ATOM 2312 C C . GLY A 1 301 ? 11.654 12.743 -35.315 1.00 81.94 301 GLY A C 1
ATOM 2313 O O . GLY A 1 301 ? 10.874 13.376 -34.612 1.00 81.94 301 GLY A O 1
ATOM 2314 N N . GLY A 1 302 ? 11.771 13.027 -36.618 1.00 85.94 302 GLY A N 1
ATOM 2315 C CA . GLY A 1 302 ? 11.084 14.180 -37.238 1.00 85.94 302 GLY A CA 1
ATOM 2316 C C . GLY A 1 302 ? 9.550 14.076 -37.284 1.00 85.94 302 GLY A C 1
ATOM 2317 O O . GLY A 1 302 ? 8.842 15.041 -37.008 1.00 85.94 302 GLY A O 1
ATOM 2318 N N . ARG A 1 303 ? 9.013 12.885 -37.581 1.00 88.75 303 ARG A N 1
ATOM 2319 C CA . ARG A 1 303 ? 7.556 12.636 -37.585 1.00 88.75 303 ARG A CA 1
ATOM 2320 C C . ARG A 1 303 ? 6.964 12.596 -36.177 1.00 88.75 303 ARG A C 1
ATOM 2322 O O . ARG A 1 303 ? 5.794 12.916 -36.003 1.00 88.75 303 ARG A O 1
ATOM 2329 N N . ALA A 1 304 ? 7.778 12.249 -35.182 1.00 88.50 304 ALA A N 1
ATOM 2330 C CA . ALA A 1 304 ? 7.358 12.253 -33.788 1.00 88.50 304 ALA A CA 1
ATOM 2331 C C . ALA A 1 304 ? 7.043 13.679 -33.307 1.00 88.50 304 ALA A C 1
ATOM 2333 O O . ALA A 1 304 ? 6.025 13.878 -32.654 1.00 88.50 304 ALA A O 1
ATOM 2334 N N . ILE A 1 305 ? 7.844 14.677 -33.703 1.00 87.75 305 ILE A N 1
ATOM 2335 C CA . ILE A 1 305 ? 7.572 16.094 -33.400 1.00 87.75 305 ILE A CA 1
ATOM 2336 C C . ILE A 1 305 ? 6.262 16.556 -34.042 1.00 87.75 305 ILE A C 1
ATOM 2338 O O . ILE A 1 305 ? 5.404 17.090 -33.350 1.00 87.75 305 ILE A O 1
ATOM 2342 N N . GLN A 1 306 ? 6.056 16.264 -35.331 1.00 86.62 306 GLN A N 1
ATOM 2343 C CA . GLN A 1 306 ? 4.803 16.613 -36.017 1.00 86.62 306 GLN A CA 1
ATOM 2344 C C . GLN A 1 306 ? 3.580 15.972 -35.345 1.00 86.62 306 GLN A C 1
ATOM 2346 O O . GLN A 1 306 ? 2.523 16.588 -35.252 1.00 86.62 306 GLN A O 1
ATOM 2351 N N . CYS A 1 307 ? 3.709 14.734 -34.860 1.00 86.62 307 CYS A N 1
ATOM 2352 C CA . CYS A 1 307 ? 2.657 14.088 -34.080 1.00 86.62 307 CYS A CA 1
ATOM 2353 C C . CYS A 1 307 ? 2.399 14.816 -32.752 1.00 86.62 307 CYS A C 1
ATOM 2355 O O . CYS A 1 307 ? 1.244 14.987 -32.372 1.00 86.62 307 CYS A O 1
ATOM 2357 N N . ALA A 1 308 ? 3.452 15.235 -32.046 1.00 86.25 308 ALA A N 1
ATOM 2358 C CA . ALA A 1 308 ? 3.316 15.964 -30.790 1.00 86.25 308 ALA A CA 1
ATOM 2359 C C . ALA A 1 308 ? 2.600 17.308 -30.988 1.00 86.25 308 ALA A C 1
ATOM 2361 O O . ALA A 1 308 ? 1.685 17.621 -30.233 1.00 86.25 308 ALA A O 1
ATOM 2362 N N . GLU A 1 309 ? 2.932 18.049 -32.048 1.00 85.44 309 GLU A N 1
ATOM 2363 C CA . GLU A 1 309 ? 2.254 19.300 -32.414 1.00 85.44 309 GLU A CA 1
ATOM 2364 C C . GLU A 1 309 ? 0.761 19.088 -32.709 1.00 85.44 309 GLU A C 1
ATOM 2366 O O . GLU A 1 309 ? -0.080 19.845 -32.231 1.00 85.44 309 GLU A O 1
ATOM 2371 N N . LEU A 1 310 ? 0.409 18.027 -33.445 1.00 83.81 310 LEU A N 1
ATOM 2372 C CA . LEU A 1 310 ? -0.988 17.702 -33.768 1.00 83.81 310 LEU A CA 1
ATOM 2373 C C . LEU A 1 310 ? -1.831 17.344 -32.535 1.00 83.81 310 LEU A C 1
ATOM 2375 O O . LEU A 1 310 ? -3.051 17.531 -32.538 1.00 83.81 310 LEU A O 1
ATOM 2379 N N . LEU A 1 311 ? -1.195 16.798 -31.499 1.00 81.56 311 LEU A N 1
ATOM 2380 C CA . LEU A 1 311 ? -1.856 16.272 -30.306 1.00 81.56 311 LEU A CA 1
ATOM 2381 C C . LEU A 1 311 ? -1.740 17.191 -29.079 1.00 81.56 311 LEU A C 1
ATOM 2383 O O . LEU A 1 311 ? -2.372 16.901 -28.061 1.00 81.56 311 LEU A O 1
ATOM 2387 N N . ALA A 1 312 ? -1.003 18.302 -29.174 1.00 75.94 312 ALA A N 1
ATOM 2388 C CA . ALA A 1 312 ? -0.751 19.229 -28.068 1.00 75.94 312 ALA A CA 1
ATOM 2389 C C . ALA A 1 312 ? -2.048 19.729 -27.400 1.00 75.94 312 ALA A C 1
ATOM 2391 O O . ALA A 1 312 ? -2.184 19.684 -26.179 1.00 75.94 312 ALA A O 1
ATOM 2392 N N . ASP A 1 313 ? -3.055 20.091 -28.200 1.00 75.62 313 ASP A N 1
ATOM 2393 C CA . ASP A 1 313 ? -4.337 20.626 -27.712 1.00 75.62 313 ASP A CA 1
ATOM 2394 C C . ASP A 1 313 ? -5.351 19.541 -27.304 1.00 75.62 313 ASP A C 1
ATOM 2396 O O . ASP A 1 313 ? -6.522 19.830 -27.047 1.00 75.62 313 ASP A O 1
ATOM 2400 N N . LYS A 1 314 ? -4.949 18.263 -27.294 1.00 77.06 314 LYS A N 1
ATOM 2401 C CA . LYS A 1 314 ? -5.844 17.124 -27.016 1.00 77.06 314 LYS A CA 1
ATOM 2402 C C . LYS A 1 314 ? -5.737 16.590 -25.589 1.00 77.06 314 LYS A C 1
ATOM 2404 O O . LYS A 1 314 ? -6.457 15.656 -25.249 1.00 77.06 314 LYS A O 1
ATOM 2409 N N . GLY A 1 315 ? -4.887 17.191 -24.753 1.00 70.25 315 GLY A N 1
ATOM 2410 C CA . GLY A 1 315 ? -4.772 16.855 -23.329 1.00 70.25 315 GLY A CA 1
ATOM 2411 C C . GLY A 1 315 ? -4.014 15.555 -23.035 1.00 70.25 315 GLY A C 1
ATOM 2412 O O . GLY A 1 315 ? -4.146 15.012 -21.939 1.00 70.25 315 GLY A O 1
ATOM 2413 N N . TYR A 1 316 ? -3.230 15.054 -23.994 1.00 80.06 316 TYR A N 1
ATOM 2414 C CA . TYR A 1 316 ? -2.363 13.887 -23.821 1.00 80.06 316 TYR A CA 1
ATOM 2415 C C . TYR A 1 316 ? -0.933 14.315 -23.468 1.00 80.06 316 TYR A C 1
ATOM 2417 O O . TYR A 1 316 ? -0.439 15.327 -23.962 1.00 80.06 316 TYR A O 1
ATOM 2425 N N . ASP A 1 317 ? -0.248 13.521 -22.642 1.00 83.56 317 ASP A N 1
ATOM 2426 C CA . ASP A 1 317 ? 1.180 13.692 -22.341 1.00 83.56 317 ASP A CA 1
ATOM 2427 C C . ASP A 1 317 ? 2.011 13.042 -23.457 1.00 83.56 317 ASP A C 1
ATOM 2429 O O . ASP A 1 317 ? 2.435 11.890 -23.349 1.00 83.56 317 ASP A O 1
ATOM 2433 N N . ILE A 1 318 ? 2.155 13.752 -24.578 1.00 87.25 318 ILE A N 1
ATOM 2434 C CA . ILE A 1 318 ? 2.884 13.268 -25.754 1.00 87.25 318 ILE A CA 1
ATOM 2435 C C . ILE A 1 318 ? 4.373 13.594 -25.629 1.00 87.25 318 ILE A C 1
ATOM 2437 O O . ILE A 1 318 ? 4.767 14.752 -25.500 1.00 87.25 318 ILE A O 1
ATOM 2441 N N . ARG A 1 319 ? 5.215 12.563 -25.730 1.00 91.62 319 ARG A N 1
ATOM 2442 C CA . ARG A 1 319 ? 6.668 12.642 -25.552 1.00 91.62 319 ARG A CA 1
ATOM 2443 C C . ARG A 1 319 ? 7.394 12.131 -26.802 1.00 91.62 319 ARG A C 1
ATOM 2445 O O . ARG A 1 319 ? 7.661 10.935 -26.917 1.00 91.62 319 ARG A O 1
ATOM 2452 N N . PRO A 1 320 ? 7.709 12.999 -27.777 1.00 91.81 320 PRO A N 1
ATOM 2453 C CA . PRO A 1 320 ? 8.378 12.578 -29.002 1.00 91.81 320 PRO A CA 1
ATOM 2454 C C . PRO A 1 320 ? 9.835 12.182 -28.742 1.00 91.81 320 PRO A C 1
ATOM 2456 O O . PRO A 1 320 ? 10.609 12.943 -28.164 1.00 91.81 320 PRO A O 1
ATOM 2459 N N . LEU A 1 321 ? 10.234 11.001 -29.202 1.00 91.75 321 LEU A N 1
ATOM 2460 C CA . LEU A 1 321 ? 11.588 10.479 -29.046 1.00 91.75 321 LEU A CA 1
ATOM 2461 C C . LEU A 1 321 ? 12.491 10.931 -30.192 1.00 91.75 321 LEU A C 1
ATOM 2463 O O . LEU A 1 321 ? 12.116 10.904 -31.367 1.00 91.75 321 LEU A O 1
ATOM 2467 N N . ARG A 1 322 ? 13.730 11.304 -29.850 1.00 90.25 322 ARG A N 1
ATOM 2468 C CA . ARG A 1 322 ? 14.785 11.549 -30.846 1.00 90.25 322 ARG A CA 1
ATOM 2469 C C . ARG A 1 322 ? 15.284 10.243 -31.465 1.00 90.25 322 ARG A C 1
ATOM 2471 O O . ARG A 1 322 ? 15.680 10.217 -32.629 1.00 90.25 322 ARG A O 1
ATOM 2478 N N . ALA A 1 323 ? 15.293 9.169 -30.678 1.00 88.62 323 ALA A N 1
ATOM 2479 C CA . ALA A 1 323 ? 15.664 7.842 -31.139 1.00 88.62 323 ALA A CA 1
ATOM 2480 C C . ALA A 1 323 ? 14.608 7.295 -32.107 1.00 88.62 323 ALA A C 1
ATOM 2482 O O . ALA A 1 323 ? 13.407 7.349 -31.849 1.00 88.62 323 ALA A O 1
ATOM 2483 N N . GLY A 1 324 ? 15.074 6.785 -33.243 1.00 88.75 324 GLY A N 1
ATOM 2484 C CA . GLY A 1 324 ? 14.238 6.078 -34.201 1.00 88.75 324 GLY A CA 1
ATOM 2485 C C . GLY A 1 324 ? 14.141 4.586 -33.910 1.00 88.75 324 GLY A C 1
ATOM 2486 O O . GLY A 1 324 ? 14.811 4.078 -33.014 1.00 88.75 324 GLY A O 1
ATOM 2487 N N . PHE A 1 325 ? 13.366 3.881 -34.734 1.00 88.38 325 PHE A N 1
ATOM 2488 C CA . PHE A 1 325 ? 13.144 2.434 -34.638 1.00 88.38 325 PHE A CA 1
ATOM 2489 C C . PHE A 1 325 ? 14.431 1.620 -34.409 1.00 88.38 325 PHE A C 1
ATOM 2491 O O . PHE A 1 325 ? 14.502 0.878 -33.438 1.00 88.38 325 PHE A O 1
ATOM 2498 N N . ALA A 1 326 ? 15.476 1.812 -35.224 1.00 88.00 326 ALA A N 1
ATOM 2499 C CA . ALA A 1 326 ? 16.728 1.055 -35.090 1.00 88.00 326 ALA A CA 1
ATOM 2500 C C . ALA A 1 326 ? 17.390 1.225 -33.709 1.00 88.00 326 ALA A C 1
ATOM 2502 O O . ALA A 1 326 ? 17.819 0.253 -33.100 1.00 88.00 326 ALA A O 1
ATOM 2503 N N . LYS A 1 327 ? 17.392 2.450 -33.172 1.00 88.50 327 LYS A N 1
ATOM 2504 C CA . LYS A 1 327 ? 17.971 2.741 -31.853 1.00 88.50 327 LYS A CA 1
ATOM 2505 C C . LYS A 1 327 ? 17.134 2.191 -30.702 1.00 88.50 327 LYS A C 1
ATOM 2507 O O . LYS A 1 327 ? 17.685 1.857 -29.664 1.00 88.50 327 LYS A O 1
ATOM 2512 N N . LEU A 1 328 ? 15.814 2.110 -30.868 1.00 88.38 328 LEU A N 1
ATOM 2513 C CA . LEU A 1 328 ? 14.940 1.482 -29.875 1.00 88.38 328 LEU A CA 1
ATOM 2514 C C . LEU A 1 328 ? 15.188 -0.026 -29.814 1.00 88.38 328 LEU A C 1
ATOM 2516 O O . LEU A 1 328 ? 15.273 -0.595 -28.736 1.00 88.38 328 LEU A O 1
ATOM 2520 N N . VAL A 1 329 ? 15.403 -0.664 -30.959 1.00 87.75 329 VAL A N 1
ATOM 2521 C CA . VAL A 1 329 ? 15.787 -2.080 -31.008 1.00 87.75 329 VAL A CA 1
ATOM 2522 C C . VAL A 1 329 ? 17.124 -2.307 -30.300 1.00 87.75 329 VAL A C 1
ATOM 2524 O O . VAL A 1 329 ? 17.229 -3.203 -29.469 1.00 87.75 329 VAL A O 1
ATOM 2527 N N . GLU A 1 330 ? 18.132 -1.478 -30.588 1.00 86.06 330 GLU A N 1
ATOM 2528 C CA . GLU A 1 330 ? 19.440 -1.537 -29.913 1.00 86.06 330 GLU A CA 1
ATOM 2529 C C . GLU A 1 330 ? 19.326 -1.320 -28.396 1.00 86.06 330 GLU A C 1
ATOM 2531 O O . GLU A 1 330 ? 20.073 -1.922 -27.631 1.00 86.06 330 GLU A O 1
ATOM 2536 N N . ALA A 1 331 ? 18.363 -0.505 -27.958 1.00 80.12 331 ALA A N 1
ATOM 2537 C CA . ALA A 1 331 ? 18.067 -0.247 -26.551 1.00 80.12 331 ALA A CA 1
ATOM 2538 C C . ALA A 1 331 ? 17.261 -1.368 -25.859 1.00 80.12 331 ALA A C 1
ATOM 2540 O O . ALA A 1 331 ? 16.895 -1.221 -24.695 1.00 80.12 331 ALA A O 1
ATOM 2541 N N . GLY A 1 332 ? 16.985 -2.482 -26.547 1.00 83.31 332 GLY A N 1
ATOM 2542 C CA . GLY A 1 332 ? 16.374 -3.676 -25.958 1.00 83.31 332 GLY A CA 1
ATOM 2543 C C . GLY A 1 332 ? 14.862 -3.805 -26.140 1.00 83.31 332 GLY A C 1
ATOM 2544 O O . GLY A 1 332 ? 14.283 -4.756 -25.621 1.00 83.31 332 GLY A O 1
ATOM 2545 N N . PHE A 1 333 ? 14.219 -2.913 -26.903 1.00 88.38 333 PHE A N 1
ATOM 2546 C CA . PHE A 1 333 ? 12.787 -3.024 -27.183 1.00 88.38 333 PHE A CA 1
ATOM 2547 C C . PHE A 1 333 ? 12.508 -4.248 -28.063 1.00 88.38 333 PHE A C 1
ATOM 2549 O O . PHE A 1 333 ? 13.135 -4.445 -29.109 1.00 88.38 333 PHE A O 1
ATOM 2556 N N . LYS A 1 334 ? 11.524 -5.059 -27.661 1.00 86.62 334 LYS A N 1
ATOM 2557 C CA . LYS A 1 334 ? 11.179 -6.303 -28.352 1.00 86.62 334 LYS A CA 1
ATOM 2558 C C . LYS A 1 334 ? 10.599 -6.019 -29.739 1.00 86.62 334 LYS A C 1
ATOM 2560 O O . LYS A 1 334 ? 9.580 -5.341 -29.870 1.00 86.62 334 LYS A O 1
ATOM 2565 N N . GLN A 1 335 ? 11.217 -6.574 -30.778 1.00 86.62 335 GLN A N 1
ATOM 2566 C CA . GLN A 1 335 ? 10.610 -6.609 -32.108 1.00 86.62 335 GLN A CA 1
ATOM 2567 C C . GLN A 1 335 ? 9.530 -7.692 -32.171 1.00 86.62 335 GLN A C 1
ATOM 2569 O O . GLN A 1 335 ? 9.678 -8.762 -31.582 1.00 86.62 335 GLN A O 1
ATOM 2574 N N . SER A 1 336 ? 8.450 -7.399 -32.887 1.00 80.69 336 SER A N 1
ATOM 2575 C CA . SER A 1 336 ? 7.465 -8.400 -33.282 1.00 80.69 336 SER A CA 1
ATOM 2576 C C . SER A 1 336 ? 8.027 -9.240 -34.428 1.00 80.69 336 SER A C 1
ATOM 2578 O O . SER A 1 336 ? 8.666 -8.695 -35.335 1.00 80.69 336 SER A O 1
ATOM 2580 N N . ASP A 1 337 ? 7.783 -10.551 -34.402 1.00 61.19 337 ASP A N 1
ATOM 2581 C CA . ASP A 1 337 ? 8.071 -11.412 -35.546 1.00 61.19 337 ASP A CA 1
ATOM 2582 C C . ASP A 1 337 ? 7.180 -10.951 -36.704 1.00 61.19 337 ASP A C 1
ATOM 2584 O O . ASP A 1 337 ? 5.958 -10.902 -36.565 1.00 61.19 337 ASP A O 1
ATOM 2588 N N . ALA A 1 338 ? 7.785 -10.549 -37.825 1.00 50.94 338 ALA A N 1
ATOM 2589 C CA . ALA A 1 338 ? 7.044 -10.081 -38.992 1.00 50.94 338 ALA A CA 1
ATOM 2590 C C . ALA A 1 338 ? 5.946 -11.097 -39.355 1.00 50.94 338 ALA A C 1
ATOM 2592 O O . ALA A 1 338 ? 6.249 -12.275 -39.564 1.00 50.94 338 ALA A O 1
ATOM 2593 N N . GLU A 1 339 ? 4.684 -10.651 -39.414 1.00 44.16 339 GLU A N 1
ATOM 2594 C CA . GLU A 1 339 ? 3.597 -11.463 -39.965 1.00 44.16 339 GLU A CA 1
ATOM 2595 C C . GLU A 1 339 ? 4.014 -11.892 -41.379 1.00 44.16 339 GLU A C 1
ATOM 2597 O O . GLU A 1 339 ? 4.236 -11.049 -42.252 1.00 44.16 339 GLU A O 1
ATOM 2602 N N . LYS A 1 340 ? 4.221 -13.200 -41.560 1.00 35.16 340 LYS A N 1
ATOM 2603 C CA . LYS A 1 340 ? 4.509 -13.814 -42.859 1.00 35.16 340 LYS A CA 1
ATOM 2604 C C . LYS A 1 340 ? 3.293 -13.793 -43.767 1.00 35.16 340 LYS A C 1
ATOM 2606 O O . LYS A 1 340 ? 2.190 -14.088 -43.257 1.00 35.16 340 LYS A O 1
#

Radius of gyration: 27.44 Å; Cα contacts (8 Å, |Δi|>4): 527; chains: 1; bounding box: 59×47×84 Å

Foldseek 3Di:
DVVVVLVVVVVPDDPVRCVVCVCVNPDDPPPDPPQPPQDDFDFLALDDLVNQLVVVVVAQAQADLVLLVNLCRNLVVQLQEAFPNGGHVNDYHLLCVLVVDPSSVVSCCQAVVLPDDDPQQWWKWFQFPVRDIQIADFPDDDDQWTFGDRDSSCNVDTDTDRNVRGPDIDIDSDGPNDHCSCRSDDNSSVSNNVLNSNNSNDNPDSSNPDHRPDDPPPPDPPPFDADPVRATPDDLLRVLSCLVSVQEAEEEQEDPVVVLVWDFPRYDYDHLVQCVDPVSVVVVVVVHDQPGEYEYAYAAQPSLNVVCVSCVVVRHNRHGHRDHPVVSVVSPGHMDDRDD

Sequence (340 aa):
FIRNIRQEAIDQLTDAQKAELKDVLEAQPTGTANLVEAASRPVVREWKVDDLLTDVEAGLKGRDFDNGRRMFQITACFKCHRFAGNGGIVGPELTAVARRYNARTMLESIIEPDKVISDQYEANIFVLHSGKQVVGRVVNLSNDKLLVCENMLEPGKLTDVAQGDIEETLVSKTSMMPSGLINTLNKEEVLDLIAYLQSGGDPDSPLFAGEKKTVTALPPKEKPEFTEAGHSKDTLELVHQRVTDGTAVLLDVREESEWKSGHLADAVFSPLSAMKDKNSLSAILAKLPMGKPVYVHCHAGGRAIQCAELLADKGYDIRPLRAGFAKLVEAGFKQSDAEK

Nearest PDB structures (foldseek):
  7zs1-assembly1_A  TM=6.815E-01  e=4.242E-09  Candidatus Kuenenia
  7zs0-assembly1_A  TM=6.814E-01  e=7.617E-09  Candidatus Kuenenia
  7zs2-assembly1_A  TM=6.824E-01  e=1.368E-08  Candidatus Kuenenia
  8a56-assembly1_A  TM=7.849E-01  e=9.989E-05  Enterococcus faecalis
  4f67-assembly1_A  TM=7.747E-01  e=9.597E-03  Legionella pneumophila subsp. pneumophila str. Philadelphia 1